Protein AF-A0AAU7Q3P8-F1 (afdb_monomer)

Nearest PDB structures (foldseek):
  1a0p-assembly1_A  TM=4.646E-01  e=3.065E+00  Escherichia coli
  1ul7-assembly1_A  TM=5.381E-01  e=7.962E+00  Mus musculus

Organism: NCBI:txid3158571

pLDDT: mean 77.53, std 15.5, range [29.92, 93.31]

Structure (mmCIF, N/CA/C/O backbone):
data_AF-A0AAU7Q3P8-F1
#
_entry.id   AF-A0AAU7Q3P8-F1
#
loop_
_atom_site.group_PDB
_atom_site.id
_atom_site.type_symbol
_atom_site.label_atom_id
_atom_site.label_alt_id
_atom_site.label_comp_id
_atom_site.label_asym_id
_atom_site.label_entity_id
_atom_site.label_seq_id
_atom_site.pdbx_PDB_ins_code
_atom_site.Cartn_x
_atom_site.Cartn_y
_atom_site.Cartn_z
_atom_site.occupancy
_atom_site.B_iso_or_equiv
_atom_site.auth_seq_id
_atom_site.auth_comp_id
_atom_site.auth_asym_id
_atom_site.auth_atom_id
_atom_site.pdbx_PDB_model_num
ATOM 1 N N . MET A 1 1 ? 22.556 -10.562 -2.830 1.00 33.69 1 MET A N 1
ATOM 2 C CA . MET A 1 1 ? 21.598 -11.621 -2.438 1.00 33.69 1 MET A CA 1
ATOM 3 C C . MET A 1 1 ? 22.053 -12.171 -1.103 1.00 33.69 1 MET A C 1
ATOM 5 O O . MET A 1 1 ? 23.071 -12.842 -1.065 1.00 33.69 1 MET A O 1
ATOM 9 N N . TYR A 1 2 ? 21.369 -11.816 -0.020 1.00 29.92 2 TYR A N 1
ATOM 10 C CA . TYR A 1 2 ? 21.569 -12.456 1.277 1.00 29.92 2 TYR A CA 1
ATOM 11 C C . TYR A 1 2 ? 20.252 -13.134 1.628 1.00 29.92 2 TYR A C 1
ATOM 13 O O . TYR A 1 2 ? 19.289 -12.466 2.001 1.00 29.92 2 TYR A O 1
ATOM 21 N N . ASP A 1 3 ? 20.215 -14.449 1.426 1.00 36.41 3 ASP A N 1
ATOM 22 C CA . ASP A 1 3 ? 19.236 -15.321 2.057 1.00 36.41 3 ASP A CA 1
ATOM 23 C C . ASP A 1 3 ? 19.435 -15.202 3.569 1.00 36.41 3 ASP A C 1
ATOM 25 O O . ASP A 1 3 ? 20.349 -15.793 4.144 1.00 36.41 3 ASP A O 1
ATOM 29 N N . LEU A 1 4 ? 18.591 -14.406 4.226 1.00 38.66 4 LEU A N 1
ATOM 30 C CA . LEU A 1 4 ? 18.407 -14.486 5.671 1.00 38.66 4 LEU A CA 1
ATOM 31 C C . LEU A 1 4 ? 17.613 -15.759 5.957 1.00 38.66 4 LEU A C 1
ATOM 33 O O . LEU A 1 4 ? 16.398 -15.754 6.146 1.00 38.66 4 LEU A O 1
ATOM 37 N N . CYS A 1 5 ? 18.338 -16.873 5.936 1.00 41.72 5 CYS A N 1
ATOM 38 C CA . CYS A 1 5 ? 17.915 -18.147 6.483 1.00 41.72 5 CYS A CA 1
ATOM 39 C C . CYS A 1 5 ? 17.854 -17.994 8.012 1.00 41.72 5 CYS A C 1
ATOM 41 O O . CYS A 1 5 ? 18.765 -18.404 8.724 1.00 41.72 5 CYS A O 1
ATOM 43 N N . ASN A 1 6 ? 16.790 -17.372 8.525 1.00 39.84 6 ASN A N 1
ATOM 44 C CA . ASN A 1 6 ? 16.451 -17.391 9.950 1.00 39.84 6 ASN A CA 1
ATOM 45 C C . ASN A 1 6 ? 15.899 -18.779 10.311 1.00 39.84 6 ASN A C 1
ATOM 47 O O . ASN A 1 6 ? 14.715 -18.941 10.594 1.00 39.84 6 ASN A O 1
ATOM 51 N N . ARG A 1 7 ? 16.746 -19.806 10.222 1.00 48.31 7 ARG A N 1
ATOM 52 C CA . ARG A 1 7 ? 16.500 -21.084 10.885 1.00 48.31 7 ARG A CA 1
ATOM 53 C C . ARG A 1 7 ? 17.291 -21.075 12.175 1.00 48.31 7 ARG A C 1
ATOM 55 O O . ARG A 1 7 ? 18.516 -21.008 12.130 1.00 48.31 7 ARG A O 1
ATOM 62 N N . ASP A 1 8 ? 16.586 -21.177 13.292 1.00 50.84 8 ASP A N 1
ATOM 63 C CA . ASP A 1 8 ? 17.210 -21.454 14.576 1.00 50.84 8 ASP A CA 1
ATOM 64 C C . ASP A 1 8 ? 17.913 -22.814 14.481 1.00 50.84 8 ASP A C 1
ATOM 66 O O . ASP A 1 8 ? 17.283 -23.858 14.295 1.00 50.84 8 ASP A O 1
ATOM 70 N N . ILE A 1 9 ? 19.245 -22.795 14.525 1.00 52.31 9 ILE A N 1
ATOM 71 C CA . ILE A 1 9 ? 20.057 -24.006 14.634 1.00 52.31 9 ILE A CA 1
ATOM 72 C C . ILE A 1 9 ? 20.100 -24.345 16.123 1.00 52.31 9 ILE A C 1
ATOM 74 O O . ILE A 1 9 ? 20.876 -23.760 16.876 1.00 52.31 9 ILE A O 1
ATOM 78 N N . LEU A 1 10 ? 19.233 -25.260 16.554 1.00 53.00 10 LEU A N 1
ATOM 79 C CA . LEU A 1 10 ? 19.300 -25.842 17.894 1.00 53.00 10 LEU A CA 1
ATOM 80 C C . LEU A 1 10 ? 20.486 -26.824 17.958 1.00 53.00 10 LEU A C 1
ATOM 82 O O . LEU A 1 10 ? 20.665 -27.606 17.018 1.00 53.00 10 LEU A O 1
ATOM 86 N N . PRO A 1 11 ? 21.311 -26.798 19.020 1.00 50.44 11 PRO A N 1
ATOM 87 C CA . PRO A 1 11 ? 22.420 -27.729 19.158 1.00 50.44 11 PRO A CA 1
ATOM 88 C C . PRO A 1 11 ? 21.906 -29.131 19.536 1.00 50.44 11 PRO A C 1
ATOM 90 O O . PRO A 1 11 ? 20.951 -29.270 20.295 1.00 50.44 11 PRO A O 1
ATOM 93 N N . ASP A 1 12 ? 22.580 -30.156 19.008 1.00 49.03 12 ASP A N 1
ATOM 94 C CA . ASP A 1 12 ? 22.561 -31.560 19.455 1.00 49.03 12 ASP A CA 1
ATOM 95 C C . ASP A 1 12 ? 21.416 -32.509 19.066 1.00 49.03 12 ASP A C 1
ATOM 97 O O . ASP A 1 12 ? 21.001 -33.339 19.865 1.00 49.03 12 ASP A O 1
ATOM 101 N N . THR A 1 13 ? 21.020 -32.565 17.790 1.00 50.34 13 THR A N 1
ATOM 102 C CA . THR A 1 13 ? 20.600 -33.860 17.203 1.00 50.34 13 THR A CA 1
ATOM 103 C C . THR A 1 13 ? 20.937 -33.932 15.709 1.00 50.34 13 THR A C 1
ATOM 105 O O . THR A 1 13 ? 20.443 -33.155 14.899 1.00 50.34 13 THR A O 1
ATOM 108 N N . TYR A 1 14 ? 21.788 -34.886 15.316 1.00 52.72 14 TYR A N 1
ATOM 109 C CA . TYR A 1 14 ? 22.232 -35.132 13.930 1.00 52.72 14 TYR A CA 1
ATOM 110 C C . TYR A 1 14 ? 21.150 -35.758 13.018 1.00 52.72 14 TYR A C 1
ATOM 112 O O . TYR A 1 14 ? 21.465 -36.358 11.991 1.00 52.72 14 TYR A O 1
ATOM 120 N N . GLU A 1 15 ? 19.866 -35.595 13.340 1.00 57.72 15 GLU A N 1
ATOM 121 C CA . GLU A 1 15 ? 18.751 -36.046 12.507 1.00 57.72 15 GLU A CA 1
ATOM 122 C C . GLU A 1 15 ? 17.883 -34.854 12.100 1.00 57.72 15 GLU A C 1
ATOM 124 O O . GLU A 1 15 ? 17.444 -34.062 12.931 1.00 57.72 15 GLU A O 1
ATOM 129 N N . LYS A 1 16 ? 17.616 -34.712 10.794 1.00 54.91 16 LYS A N 1
ATOM 130 C CA . LYS A 1 16 ? 16.707 -33.682 10.268 1.00 54.91 16 LYS A CA 1
ATOM 131 C C . LYS A 1 16 ? 15.280 -33.962 10.749 1.00 54.91 16 LYS A C 1
ATOM 133 O O . LYS A 1 16 ? 14.512 -34.621 10.048 1.00 54.91 16 LYS A O 1
ATOM 138 N N . GLN A 1 17 ? 14.910 -33.434 11.911 1.00 57.44 17 GLN A N 1
ATOM 139 C CA . GLN A 1 17 ? 13.529 -33.441 12.379 1.00 57.44 17 GLN A CA 1
ATOM 140 C C . GLN A 1 17 ? 12.674 -32.562 11.460 1.00 57.44 17 GLN A C 1
ATOM 142 O O .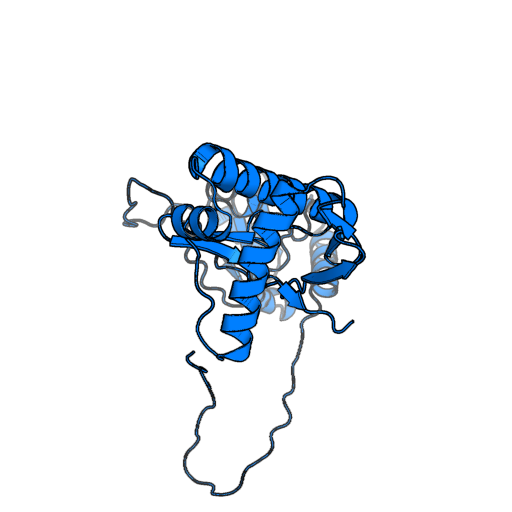 GLN A 1 17 ? 12.971 -31.390 11.212 1.00 57.44 17 GLN A O 1
ATOM 147 N N . ARG A 1 18 ? 11.622 -33.155 10.891 1.00 57.94 18 ARG A N 1
ATOM 148 C CA . ARG A 1 18 ? 10.618 -32.431 10.110 1.00 57.94 18 ARG A CA 1
ATOM 149 C C . ARG A 1 18 ? 9.553 -31.928 11.074 1.00 57.94 18 ARG A C 1
ATOM 151 O O . ARG A 1 18 ? 8.838 -32.729 11.662 1.00 57.94 18 ARG A O 1
ATOM 158 N N . TYR A 1 19 ? 9.448 -30.614 11.208 1.00 69.25 19 TYR A N 1
ATOM 159 C CA . TYR A 1 19 ? 8.374 -29.977 11.958 1.00 69.25 19 TYR A CA 1
ATOM 160 C C . TYR A 1 19 ? 7.198 -29.677 11.028 1.00 69.25 19 TYR A C 1
ATOM 162 O O . TYR A 1 19 ? 7.391 -29.233 9.893 1.00 69.25 19 TYR A O 1
ATOM 170 N N . HIS A 1 20 ? 5.979 -29.903 11.511 1.00 71.00 20 HIS A N 1
ATOM 171 C CA . HIS A 1 20 ? 4.777 -29.383 10.872 1.00 71.00 20 HIS A CA 1
ATOM 172 C C . HIS A 1 20 ? 4.576 -27.937 11.331 1.00 71.00 20 HIS A C 1
ATOM 174 O O . HIS A 1 20 ? 4.468 -27.681 12.527 1.00 71.00 20 HIS A O 1
ATOM 180 N N . SER A 1 21 ? 4.554 -26.994 10.385 1.00 59.06 21 SER A N 1
ATOM 181 C CA . SER A 1 21 ? 4.189 -25.606 10.681 1.00 59.06 21 SER A CA 1
ATOM 182 C C . SER A 1 21 ? 2.683 -25.538 10.914 1.00 59.06 21 SER A C 1
ATOM 184 O O . SER A 1 21 ? 1.909 -25.854 10.007 1.00 59.06 21 SER A O 1
ATOM 186 N N . LEU A 1 22 ? 2.272 -25.161 12.123 1.00 63.38 22 LEU A N 1
ATOM 187 C CA . LEU A 1 22 ? 0.885 -24.831 12.426 1.00 63.38 22 LEU A CA 1
ATOM 188 C C . LEU A 1 22 ? 0.747 -23.309 12.405 1.00 63.38 22 LEU A C 1
ATOM 190 O O . LEU A 1 22 ? 1.280 -22.620 13.270 1.00 63.38 22 LEU A O 1
ATOM 194 N N . GLU A 1 23 ? 0.019 -22.795 11.421 1.00 61.91 23 GLU A N 1
ATOM 195 C CA . GLU A 1 23 ? -0.307 -21.375 11.335 1.00 61.91 23 GLU A CA 1
ATOM 196 C C . GLU A 1 23 ? -1.744 -21.154 11.805 1.00 61.91 23 GLU A C 1
ATOM 198 O O . GLU A 1 23 ? -2.688 -21.743 11.276 1.00 61.91 23 GLU A O 1
ATOM 203 N N . ILE A 1 24 ? -1.910 -20.299 12.814 1.00 66.25 24 ILE A N 1
ATOM 204 C CA . ILE A 1 24 ? -3.216 -19.874 13.315 1.00 66.25 24 ILE A CA 1
ATOM 205 C C . ILE A 1 24 ? -3.444 -18.452 12.813 1.00 66.25 24 ILE A C 1
ATOM 207 O O . ILE A 1 24 ? -2.732 -17.528 13.200 1.00 66.25 24 ILE A O 1
ATOM 211 N N . ASN A 1 25 ? -4.443 -18.282 11.950 1.00 73.25 25 ASN A N 1
ATOM 212 C CA . ASN A 1 25 ? -4.829 -16.979 11.423 1.00 73.25 25 ASN A CA 1
ATOM 213 C C . ASN A 1 25 ? -6.087 -16.476 12.130 1.00 73.25 25 ASN A C 1
ATOM 215 O O . ASN A 1 25 ? -7.111 -17.161 12.166 1.00 73.25 25 ASN A O 1
ATOM 219 N N . VAL A 1 26 ? -6.018 -15.259 12.669 1.00 74.88 26 VAL A N 1
ATOM 220 C CA . VAL A 1 26 ? -7.176 -14.595 13.271 1.00 74.88 26 VAL A CA 1
ATOM 221 C C . VAL A 1 26 ? -8.089 -14.093 12.158 1.00 74.88 26 VAL A C 1
ATOM 223 O O . VAL A 1 26 ? -7.673 -13.336 11.281 1.00 74.88 26 VAL A O 1
ATOM 226 N N . ASN A 1 27 ? -9.361 -14.489 12.195 1.00 82.94 27 ASN A N 1
ATOM 227 C CA . ASN A 1 27 ? -10.357 -13.933 11.289 1.00 82.94 27 ASN A CA 1
ATOM 228 C C . ASN A 1 27 ? -10.776 -12.541 11.780 1.00 82.94 27 ASN A C 1
ATOM 230 O O . ASN A 1 27 ? -11.685 -12.401 12.596 1.00 82.94 27 ASN A O 1
ATOM 234 N N . HIS A 1 28 ? -10.107 -11.512 11.264 1.00 81.88 28 HIS A N 1
ATOM 235 C CA . HIS A 1 28 ? -10.342 -10.124 11.653 1.00 81.88 28 HIS A CA 1
ATOM 236 C C . HIS A 1 28 ? -11.784 -9.649 11.421 1.00 81.88 28 HIS A C 1
ATOM 238 O O . HIS A 1 28 ? -12.266 -8.838 12.202 1.00 81.88 28 HIS A O 1
ATOM 244 N N . LEU A 1 29 ? -12.492 -10.161 10.405 1.00 82.50 29 LEU A N 1
ATOM 245 C CA . LEU A 1 29 ? -13.884 -9.772 10.143 1.00 82.50 29 LEU A CA 1
ATOM 246 C C . LEU A 1 29 ? -14.811 -10.230 11.270 1.00 82.50 29 LEU A C 1
ATOM 248 O O . LEU A 1 29 ? -15.551 -9.418 11.809 1.00 82.50 29 LEU A O 1
ATOM 252 N N . LYS A 1 30 ? -14.687 -11.493 11.696 1.00 84.81 30 LYS A N 1
ATOM 253 C CA . LYS A 1 30 ? -15.483 -12.026 12.813 1.00 84.81 30 LYS A CA 1
ATOM 254 C C . LYS A 1 30 ? -15.213 -11.302 14.128 1.00 84.81 30 LYS A C 1
ATOM 256 O O . LYS A 1 30 ? -16.116 -11.136 14.935 1.00 84.81 30 LYS A O 1
ATOM 261 N N . VAL A 1 31 ? -13.970 -10.874 14.353 1.00 84.62 31 VAL A N 1
ATOM 262 C CA . VAL A 1 31 ? -13.633 -10.115 15.565 1.00 84.62 31 VAL A CA 1
ATOM 263 C C . VAL A 1 31 ? -14.221 -8.705 15.517 1.00 84.62 31 VAL A C 1
ATOM 265 O O . VAL A 1 31 ? -14.660 -8.206 16.546 1.00 84.62 31 VAL A O 1
ATOM 268 N N . ILE A 1 32 ? -14.273 -8.070 14.342 1.00 85.75 32 ILE A N 1
ATOM 269 C CA . ILE A 1 32 ? -14.968 -6.787 14.176 1.00 85.75 32 ILE A CA 1
ATOM 270 C C . ILE A 1 32 ? -16.467 -6.952 14.432 1.00 85.75 32 ILE A C 1
ATOM 272 O O . ILE A 1 32 ? -17.022 -6.145 15.165 1.00 85.75 32 ILE A O 1
ATOM 276 N N . GLU A 1 33 ? -17.099 -7.987 13.873 1.00 87.12 33 GLU A N 1
ATOM 277 C CA . GLU A 1 33 ? -18.522 -8.284 14.102 1.00 87.12 33 GLU A CA 1
ATOM 278 C C . GLU A 1 33 ? -18.812 -8.459 15.598 1.00 87.12 33 GLU A C 1
ATOM 280 O O . GLU A 1 33 ? -19.663 -7.765 16.145 1.00 87.12 33 GLU A O 1
ATOM 285 N N . TRP A 1 34 ? -18.024 -9.292 16.287 1.00 90.38 34 TRP A N 1
ATOM 286 C CA . TRP A 1 34 ? -18.116 -9.456 17.739 1.00 90.38 34 TRP A CA 1
ATOM 287 C C . TRP A 1 34 ? -17.922 -8.132 18.492 1.00 90.38 34 TRP A C 1
ATOM 289 O O . TRP A 1 34 ? -18.664 -7.829 19.422 1.00 90.38 34 TRP A O 1
ATOM 299 N N . PHE A 1 35 ? -16.947 -7.313 18.093 1.00 88.06 35 PHE A N 1
ATOM 300 C CA . PHE A 1 35 ? -16.685 -6.027 18.739 1.00 88.06 35 PHE A CA 1
ATOM 301 C C . PHE A 1 35 ? -17.837 -5.029 18.545 1.00 88.06 35 PHE A C 1
ATOM 303 O O . PHE A 1 35 ? -18.176 -4.284 19.463 1.00 88.06 35 PHE A O 1
ATOM 310 N N . GLU A 1 36 ? -18.454 -5.014 17.363 1.00 87.81 36 GLU A N 1
ATOM 311 C CA . GLU A 1 36 ? -19.634 -4.196 17.073 1.00 87.81 36 GLU A CA 1
ATOM 312 C C . GLU A 1 36 ? -20.849 -4.649 17.895 1.00 87.81 36 GLU A C 1
ATOM 314 O O . GLU A 1 36 ? -21.578 -3.799 18.406 1.00 87.81 36 GLU A O 1
ATOM 319 N N . GLU A 1 37 ? -21.026 -5.957 18.111 1.00 88.31 37 GLU A N 1
ATOM 320 C CA . GLU A 1 37 ? -22.035 -6.487 19.040 1.00 88.31 37 GLU A CA 1
ATOM 321 C C . GLU A 1 37 ? -21.771 -6.034 20.482 1.00 88.31 37 GLU A C 1
ATOM 323 O O . GLU A 1 37 ? -22.695 -5.588 21.163 1.00 88.31 37 GLU A O 1
ATOM 328 N N . GLN A 1 38 ? -20.515 -6.077 20.946 1.00 86.75 38 GLN A N 1
ATOM 329 C CA . GLN A 1 38 ? -20.156 -5.570 22.277 1.00 86.75 38 GLN A CA 1
ATOM 330 C C . GLN A 1 38 ? -20.467 -4.077 22.414 1.00 86.75 38 GLN A C 1
ATOM 332 O O . GLN A 1 38 ? -21.066 -3.673 23.406 1.00 86.75 38 GLN A O 1
ATOM 337 N N . LEU A 1 39 ? -20.127 -3.260 21.411 1.00 85.44 39 LEU A N 1
ATOM 338 C CA . LEU A 1 39 ? -20.467 -1.834 21.393 1.00 85.44 39 LEU A CA 1
ATOM 339 C C . LEU A 1 39 ? -21.979 -1.589 21.430 1.00 85.44 39 LEU A C 1
ATOM 341 O O . LEU A 1 39 ? -22.433 -0.696 22.145 1.00 85.44 39 LEU A O 1
ATOM 345 N N . ALA A 1 40 ? -22.757 -2.369 20.676 1.00 85.19 40 ALA A N 1
ATOM 346 C CA . ALA A 1 40 ? -24.213 -2.257 20.659 1.00 85.19 40 ALA A CA 1
ATOM 347 C C . ALA A 1 40 ? -24.829 -2.608 22.025 1.00 85.19 40 ALA A C 1
ATOM 349 O O . ALA A 1 40 ? -25.752 -1.930 22.476 1.00 85.19 40 ALA A O 1
ATOM 350 N N . ASN A 1 41 ? -24.277 -3.610 22.715 1.00 85.62 41 ASN A N 1
ATOM 351 C CA . ASN A 1 41 ? -24.746 -4.047 24.032 1.00 85.62 41 ASN A CA 1
ATOM 352 C C . ASN A 1 41 ? -24.532 -3.006 25.143 1.00 85.62 41 ASN A C 1
ATOM 354 O O . ASN A 1 41 ? -25.232 -3.051 26.154 1.00 85.62 41 ASN A O 1
ATOM 358 N N . LEU A 1 42 ? -23.616 -2.049 24.960 1.00 80.62 42 LEU A N 1
ATOM 359 C CA . LEU A 1 42 ? -23.374 -0.985 25.939 1.00 80.62 42 LEU A CA 1
ATOM 360 C C . LEU A 1 42 ? -24.488 0.076 25.989 1.00 80.62 42 LEU A C 1
ATOM 362 O O . LEU A 1 42 ? -24.497 0.898 26.900 1.00 80.62 42 LEU A O 1
ATOM 366 N N . ASN A 1 43 ? -25.434 0.087 25.039 1.00 75.88 43 ASN A N 1
ATOM 367 C CA . ASN A 1 43 ? -26.461 1.135 24.903 1.00 75.88 43 ASN A CA 1
ATOM 368 C C . ASN A 1 43 ? -25.889 2.568 24.803 1.00 75.88 43 ASN A C 1
ATOM 370 O O . ASN A 1 43 ? -26.544 3.539 25.187 1.00 75.88 43 ASN A O 1
ATOM 374 N N . ILE A 1 44 ? -24.671 2.718 24.276 1.00 80.06 44 ILE A N 1
ATOM 375 C CA . ILE A 1 44 ? -24.007 4.014 24.090 1.00 80.06 44 ILE A CA 1
ATOM 376 C C . ILE A 1 44 ? -24.142 4.462 22.631 1.00 80.06 44 ILE A C 1
ATOM 378 O O . ILE A 1 44 ? -24.044 3.655 21.704 1.00 80.06 44 ILE A O 1
ATOM 382 N N . THR A 1 45 ? -24.311 5.769 22.409 1.00 83.31 45 THR A N 1
ATOM 383 C CA . THR A 1 45 ? -24.280 6.358 21.065 1.00 83.31 45 THR A CA 1
ATOM 384 C C . THR A 1 45 ? -22.900 6.159 20.441 1.00 83.31 45 THR A C 1
ATOM 386 O O . THR A 1 45 ? -21.944 6.875 20.758 1.00 83.31 45 THR A O 1
ATOM 389 N N . SER A 1 46 ? -22.807 5.189 19.536 1.00 85.25 46 SER A N 1
ATOM 390 C CA . SER A 1 46 ? -21.612 4.889 18.757 1.00 85.25 46 SER A CA 1
ATOM 391 C C . SER A 1 46 ? -21.899 5.065 17.267 1.00 85.25 46 SER A C 1
ATOM 393 O O . SER A 1 46 ? -22.924 4.633 16.749 1.00 85.25 46 SER A O 1
ATOM 395 N N . ASN A 1 47 ? -20.990 5.742 16.571 1.00 86.44 47 ASN A N 1
ATOM 396 C CA . ASN A 1 47 ? -21.039 5.941 15.131 1.00 86.44 47 ASN A CA 1
ATOM 397 C C . ASN A 1 47 ? -19.819 5.286 14.495 1.00 86.44 47 ASN A C 1
ATOM 399 O O . ASN A 1 47 ? -18.677 5.663 14.772 1.00 86.44 47 ASN A O 1
ATOM 403 N N . LYS A 1 48 ? -20.062 4.326 13.605 1.00 87.06 48 LYS A N 1
ATOM 404 C CA . LYS A 1 48 ? -19.024 3.735 12.761 1.00 87.06 48 LYS A CA 1
ATOM 405 C C . LYS A 1 48 ? -18.681 4.704 11.634 1.00 87.06 48 LYS A C 1
ATOM 407 O O . LYS A 1 48 ? -19.533 5.049 10.822 1.00 87.06 48 LYS A O 1
ATOM 412 N N . VAL A 1 49 ? -17.426 5.136 11.589 1.00 84.25 49 VAL A N 1
ATOM 413 C CA . VAL A 1 49 ? -16.940 6.133 10.619 1.00 84.25 49 VAL A CA 1
ATOM 414 C C . VAL A 1 49 ? -16.216 5.452 9.464 1.00 84.25 49 VAL A C 1
ATOM 416 O O . VAL A 1 49 ? -16.346 5.849 8.310 1.00 84.25 49 VAL A O 1
ATOM 419 N N . ALA A 1 50 ? -15.456 4.408 9.784 1.00 82.00 50 ALA A N 1
ATOM 420 C CA . ALA A 1 50 ? -14.781 3.536 8.837 1.00 82.00 50 ALA A CA 1
ATOM 421 C C . ALA A 1 50 ? -14.638 2.141 9.462 1.00 82.00 50 ALA A C 1
ATOM 423 O O . ALA A 1 50 ? -14.877 1.953 10.657 1.00 82.00 50 ALA A O 1
ATOM 424 N N . THR A 1 51 ? -14.236 1.146 8.675 1.00 80.81 51 THR A N 1
ATOM 425 C CA . THR A 1 51 ? -13.948 -0.190 9.209 1.00 80.81 51 THR A CA 1
ATOM 426 C C . THR A 1 51 ? -12.852 -0.096 10.271 1.00 80.81 51 THR A C 1
ATOM 428 O O . THR A 1 51 ? -11.768 0.418 9.994 1.00 80.81 51 THR A O 1
ATOM 431 N N . GLY A 1 52 ? -13.156 -0.552 11.492 1.00 83.12 52 GLY A N 1
ATOM 432 C CA . GLY A 1 52 ? -12.248 -0.466 12.636 1.00 83.12 52 GLY A CA 1
ATOM 433 C C . GLY A 1 52 ? -12.107 0.931 13.254 1.00 83.12 52 GLY A C 1
ATOM 434 O O . GLY A 1 52 ? -11.201 1.117 14.060 1.00 83.12 52 GLY A O 1
ATOM 435 N N . VAL A 1 53 ? -12.953 1.907 12.902 1.00 87.25 53 VAL A N 1
ATOM 436 C CA . VAL A 1 53 ? -12.936 3.266 13.476 1.00 87.25 53 VAL A CA 1
ATOM 437 C C . VAL A 1 53 ? -14.336 3.665 13.930 1.00 87.25 53 VAL A C 1
ATOM 439 O O . VAL A 1 53 ? -15.261 3.772 13.118 1.00 87.25 53 VAL A O 1
ATOM 442 N N . TYR A 1 54 ? -14.462 3.964 15.219 1.00 89.06 54 TYR A N 1
ATOM 443 C CA . TYR A 1 54 ? -15.725 4.304 15.861 1.00 89.06 54 TYR A CA 1
ATOM 444 C C . TYR A 1 54 ? -15.580 5.591 16.666 1.00 89.06 54 TYR A C 1
ATOM 446 O O . TYR A 1 54 ? -14.590 5.793 17.369 1.00 89.06 54 TYR A O 1
ATOM 454 N N . TYR A 1 55 ? -16.587 6.452 16.585 1.00 89.50 55 TYR A N 1
ATOM 455 C CA . TYR A 1 55 ? -16.754 7.564 17.510 1.00 89.50 55 TYR A CA 1
ATOM 456 C C . TYR A 1 55 ? -17.838 7.214 18.515 1.00 89.50 55 TYR A C 1
ATOM 458 O O . TYR A 1 55 ? -18.960 6.897 18.126 1.00 89.50 55 TYR A O 1
ATOM 466 N N . VAL A 1 56 ? -17.498 7.270 19.796 1.00 89.12 56 VAL A N 1
ATOM 467 C CA . VAL A 1 56 ? -18.378 6.898 20.904 1.00 89.12 56 VAL A CA 1
ATOM 468 C C . VAL A 1 56 ? -18.543 8.099 21.820 1.00 89.12 56 VAL A C 1
ATOM 470 O O . VAL A 1 56 ? -17.562 8.751 22.172 1.00 89.12 56 VAL A O 1
ATOM 473 N N . ILE A 1 57 ? -19.779 8.416 22.191 1.00 85.75 57 ILE A N 1
ATOM 474 C CA . ILE A 1 57 ? -20.067 9.512 23.120 1.00 85.75 57 ILE A CA 1
ATOM 475 C C . ILE A 1 57 ? -20.132 8.945 24.534 1.00 85.75 57 ILE A C 1
ATOM 477 O O . ILE A 1 57 ? -21.047 8.195 24.856 1.00 85.75 57 ILE A O 1
ATOM 481 N N . VAL A 1 58 ? -19.182 9.326 25.385 1.00 83.88 58 VAL A N 1
ATOM 482 C CA . VAL A 1 58 ? -19.118 8.907 26.791 1.00 83.88 58 VAL A CA 1
ATOM 483 C C . VAL A 1 58 ? -19.341 10.142 27.657 1.00 83.88 58 VAL A C 1
ATOM 485 O O . VAL A 1 58 ? -18.492 11.034 27.726 1.00 83.88 58 VAL A O 1
ATOM 488 N N . GLY A 1 59 ? -20.517 10.239 28.280 1.00 81.25 59 GLY A N 1
ATOM 489 C CA . GLY A 1 59 ? -20.940 11.457 28.974 1.00 81.25 59 GLY A CA 1
ATOM 490 C C . GLY A 1 59 ? -21.045 12.640 28.003 1.00 81.25 59 GLY A C 1
ATOM 491 O O . GLY A 1 59 ? -21.870 12.626 27.094 1.00 81.25 59 GLY A O 1
ATOM 492 N N . THR A 1 60 ? -20.203 13.661 28.184 1.00 80.12 60 THR A N 1
ATOM 493 C CA . THR A 1 60 ? -20.110 14.834 27.290 1.00 80.12 60 THR A CA 1
ATOM 494 C C . THR A 1 60 ? -18.950 14.757 26.294 1.00 80.12 60 THR A C 1
ATOM 496 O O . THR A 1 60 ? -18.795 15.659 25.472 1.00 80.12 60 THR A O 1
ATOM 499 N N . SER A 1 61 ? -18.115 13.718 26.374 1.00 83.81 61 SER A N 1
ATOM 500 C CA . SER A 1 61 ? -16.866 13.613 25.617 1.00 83.81 61 SER A CA 1
ATOM 501 C C . SER A 1 61 ? -17.016 12.677 24.422 1.00 83.81 61 SER A C 1
ATOM 503 O O . SER A 1 61 ? -17.544 11.572 24.538 1.00 83.81 61 SER A O 1
ATOM 505 N N . LEU A 1 62 ? -16.511 13.108 23.265 1.00 88.25 62 LEU A N 1
ATOM 506 C CA . LEU A 1 62 ? -16.425 12.279 22.067 1.00 88.25 62 LEU A CA 1
ATOM 507 C C . LEU A 1 62 ? -15.108 11.497 22.084 1.00 88.25 62 LEU A C 1
ATOM 509 O O . LEU A 1 62 ? -14.042 12.081 21.913 1.00 88.25 62 LEU A O 1
ATOM 513 N N . VAL A 1 63 ? -15.177 10.183 22.274 1.00 88.62 63 VAL A N 1
ATOM 514 C CA . VAL A 1 63 ? -14.021 9.280 22.296 1.00 88.62 63 VAL A CA 1
ATOM 515 C C . VAL A 1 63 ? -13.864 8.607 20.938 1.00 88.62 63 VAL A C 1
ATOM 517 O O . VAL A 1 63 ? -14.830 8.138 20.337 1.00 88.62 63 VAL A O 1
ATOM 520 N N . SER A 1 64 ? -12.631 8.540 20.445 1.00 88.50 64 SER A N 1
ATOM 521 C CA . SER A 1 64 ? -12.283 7.805 19.229 1.00 88.50 64 SER A CA 1
ATOM 522 C C . SER A 1 64 ? -11.757 6.420 19.595 1.00 88.50 64 SER A C 1
ATOM 524 O O . SER A 1 64 ? -10.718 6.298 20.239 1.00 88.50 64 SER A O 1
ATOM 526 N N . LEU A 1 65 ? -12.457 5.371 19.175 1.00 88.94 65 LEU A N 1
ATOM 527 C CA . LEU A 1 65 ? -12.003 3.987 19.285 1.00 88.94 65 LEU A CA 1
ATOM 528 C C . LEU A 1 65 ? -11.476 3.521 17.933 1.00 88.94 65 LEU A C 1
ATOM 530 O O . LEU A 1 65 ? -12.195 3.557 16.931 1.00 88.94 65 LEU A O 1
ATOM 534 N N . ILE A 1 66 ? -10.223 3.073 17.896 1.00 88.00 66 ILE A N 1
ATOM 535 C CA . ILE A 1 66 ? -9.573 2.657 16.650 1.00 88.00 66 ILE A CA 1
ATOM 536 C C . ILE A 1 66 ? -8.968 1.267 16.811 1.00 88.00 66 ILE A C 1
ATOM 538 O O . ILE A 1 66 ? -7.983 1.095 17.521 1.00 88.00 66 ILE A O 1
ATOM 542 N N . ILE A 1 67 ? -9.500 0.285 16.086 1.00 88.50 67 ILE A N 1
ATOM 543 C CA . ILE A 1 67 ? -8.898 -1.041 15.932 1.00 88.50 67 ILE A CA 1
ATOM 544 C C . ILE A 1 67 ? -7.818 -0.942 14.857 1.00 88.50 67 ILE A C 1
ATOM 546 O O . ILE A 1 67 ? -8.079 -1.011 13.654 1.00 88.50 67 ILE A O 1
ATOM 550 N N . SER A 1 68 ? -6.580 -0.759 15.294 1.00 80.38 68 SER A N 1
ATOM 551 C CA . SER A 1 68 ? -5.461 -0.394 14.424 1.00 80.38 68 SER A CA 1
ATOM 552 C C . SER A 1 68 ? -5.147 -1.404 13.316 1.00 80.38 68 SER A C 1
ATOM 554 O O . SER A 1 68 ? -4.779 -1.000 12.214 1.00 80.38 68 SER A O 1
ATOM 556 N N . ASP A 1 69 ? -5.313 -2.703 13.570 1.00 79.06 69 ASP A N 1
ATOM 557 C CA . ASP A 1 69 ? -5.080 -3.759 12.576 1.00 79.06 69 ASP A CA 1
ATOM 558 C C . ASP A 1 69 ? -6.189 -3.854 11.521 1.00 79.06 69 ASP A C 1
ATOM 560 O O . ASP A 1 69 ? -5.950 -4.342 10.419 1.00 79.06 69 ASP A O 1
ATOM 564 N N . CYS A 1 70 ? -7.383 -3.362 11.847 1.00 77.25 70 CYS A N 1
ATOM 565 C CA . CYS A 1 70 ? -8.571 -3.424 10.997 1.00 77.25 70 CYS A CA 1
ATOM 566 C C . CYS A 1 70 ? -8.913 -2.081 10.342 1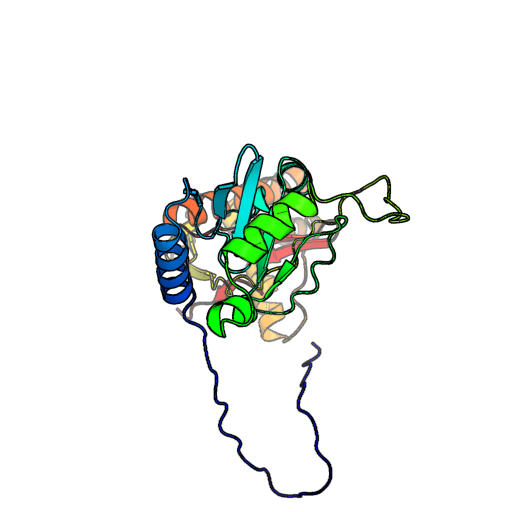.00 77.25 70 CYS A C 1
ATOM 568 O O . CYS A 1 70 ? -9.858 -2.004 9.558 1.00 77.25 70 CYS A O 1
ATOM 570 N N . CYS A 1 71 ? -8.153 -1.032 10.660 1.00 77.56 71 CYS A N 1
ATOM 571 C CA . CYS A 1 71 ? -8.368 0.314 10.158 1.00 77.56 71 CYS A CA 1
ATOM 572 C C . CYS A 1 71 ? -8.105 0.376 8.646 1.00 77.56 71 CYS A C 1
ATOM 574 O O . CYS A 1 71 ? -6.959 0.300 8.189 1.00 77.56 71 CYS A O 1
ATOM 576 N N . SER A 1 72 ? -9.178 0.520 7.865 1.00 70.25 72 SER A N 1
ATOM 577 C CA . SER A 1 72 ? -9.103 0.583 6.400 1.00 70.25 72 SER A CA 1
ATOM 578 C C . SER A 1 72 ? -8.499 1.895 5.899 1.00 70.25 72 SER A C 1
ATOM 580 O O . SER A 1 72 ? -7.763 1.902 4.912 1.00 70.25 72 SER A O 1
ATOM 582 N N . ASP A 1 73 ? -8.785 3.004 6.587 1.00 73.25 73 ASP A N 1
ATOM 583 C CA . ASP A 1 73 ? -8.265 4.327 6.249 1.00 73.25 73 ASP A CA 1
ATOM 584 C C . ASP A 1 73 ? -7.223 4.800 7.271 1.00 73.25 73 ASP A C 1
ATOM 586 O O . ASP A 1 73 ? -7.526 5.267 8.368 1.00 73.25 73 ASP A O 1
ATOM 590 N N . LYS A 1 74 ? -5.954 4.754 6.861 1.00 74.44 74 LYS A N 1
ATOM 591 C CA . LYS A 1 74 ? -4.823 5.194 7.686 1.00 74.44 74 LYS A CA 1
ATOM 592 C C . LYS A 1 74 ? -4.828 6.694 7.982 1.00 74.44 74 LYS A C 1
ATOM 594 O O . LYS A 1 74 ? -4.062 7.122 8.843 1.00 74.44 74 LYS A O 1
ATOM 599 N N . SER A 1 75 ? -5.673 7.492 7.321 1.00 73.88 75 SER A N 1
ATOM 600 C CA . SER A 1 75 ? -5.834 8.911 7.641 1.00 73.88 75 SER A CA 1
ATOM 601 C C . SER A 1 75 ? -6.269 9.122 9.094 1.00 73.88 75 SER A C 1
ATOM 603 O O . SER A 1 75 ? -5.874 10.116 9.689 1.00 73.88 75 SER A O 1
ATOM 605 N N . TYR A 1 76 ? -7.017 8.183 9.690 1.00 76.19 76 TYR A N 1
ATOM 606 C CA . TYR A 1 76 ? -7.458 8.223 11.095 1.00 76.19 76 TYR A CA 1
ATOM 607 C C . TYR A 1 76 ? -6.345 7.959 12.113 1.00 76.19 76 TYR A C 1
ATOM 609 O O . TYR A 1 76 ? -6.523 8.241 13.292 1.00 76.19 76 TYR A O 1
ATOM 617 N N . LEU A 1 77 ? -5.184 7.477 11.662 1.00 75.06 77 LEU A N 1
ATOM 618 C CA . LEU A 1 77 ? -3.999 7.254 12.492 1.00 75.06 77 LEU A CA 1
ATOM 619 C C . LEU A 1 77 ? -2.970 8.395 12.373 1.00 75.06 77 LEU A C 1
ATOM 621 O O . LEU A 1 77 ? -1.837 8.250 12.834 1.00 75.06 77 LEU A O 1
ATOM 625 N N . THR A 1 78 ? -3.313 9.517 11.729 1.00 75.88 78 THR A N 1
ATOM 626 C CA . THR A 1 78 ? -2.421 10.684 11.651 1.00 75.88 78 THR A CA 1
ATOM 627 C C . THR A 1 78 ? -2.381 11.435 12.977 1.00 75.88 78 THR A C 1
ATOM 629 O O . THR A 1 78 ? -3.353 11.455 13.730 1.00 75.88 78 THR A O 1
ATOM 632 N N . LEU A 1 79 ? -1.252 12.096 13.251 1.00 73.31 79 LEU A N 1
ATOM 633 C CA . LEU A 1 79 ? -1.054 12.861 14.486 1.00 73.31 79 LEU A CA 1
ATOM 634 C C . LEU A 1 79 ? -2.147 13.914 14.692 1.00 73.31 79 LEU A C 1
ATOM 636 O O . LEU A 1 79 ? -2.651 14.049 15.801 1.00 73.31 79 LEU A O 1
ATOM 640 N N . ASP A 1 80 ? -2.534 14.618 13.628 1.00 73.75 80 ASP A N 1
ATOM 641 C CA . ASP A 1 80 ? -3.532 15.688 13.704 1.00 73.75 80 ASP A CA 1
ATOM 642 C C . ASP A 1 80 ? -4.910 15.149 14.107 1.00 73.75 80 ASP A C 1
ATOM 644 O O . ASP A 1 80 ? -5.580 15.726 14.965 1.00 73.75 80 ASP A O 1
ATOM 648 N N . LYS A 1 81 ? -5.316 13.996 13.555 1.00 77.50 81 LYS A N 1
ATOM 649 C CA . LYS A 1 81 ? -6.597 13.370 13.909 1.00 77.50 81 LYS A CA 1
ATOM 650 C C . LYS A 1 81 ? -6.575 12.750 15.304 1.00 77.50 81 LYS A C 1
ATOM 652 O O . LYS A 1 81 ? -7.527 12.936 16.055 1.00 77.50 81 LYS A O 1
ATOM 657 N N . LEU A 1 82 ? -5.489 12.072 15.676 1.00 80.88 82 LEU A N 1
ATOM 658 C CA . LEU A 1 82 ? -5.343 11.471 17.008 1.00 80.88 82 LEU A CA 1
ATOM 659 C C . LEU A 1 82 ? -5.328 12.528 18.123 1.00 80.88 82 LEU A C 1
ATOM 661 O O . LEU A 1 82 ? -5.758 12.239 19.230 1.00 80.88 82 LEU A O 1
ATOM 665 N N . LYS A 1 83 ? -4.890 13.757 17.828 1.00 81.00 83 LYS A N 1
ATOM 666 C CA . LYS A 1 83 ? -4.917 14.906 18.748 1.00 81.00 83 LYS A CA 1
ATOM 667 C C . LYS A 1 83 ? -6.257 15.643 18.821 1.00 81.00 83 LYS A C 1
ATOM 669 O O . LYS A 1 83 ? -6.363 16.635 19.532 1.00 81.00 83 LYS A O 1
ATOM 674 N N . THR A 1 84 ? -7.264 15.237 18.054 1.00 81.75 84 THR A N 1
ATOM 675 C CA . THR A 1 84 ? -8.544 15.963 18.043 1.00 81.75 84 THR A CA 1
ATOM 676 C C . THR A 1 84 ? -9.423 15.558 19.224 1.00 81.75 84 THR A C 1
ATOM 678 O O . THR A 1 84 ? -10.068 16.405 19.831 1.00 81.75 84 THR A O 1
ATOM 681 N N . ASN A 1 85 ? -9.419 14.269 19.567 1.00 85.31 85 ASN A N 1
ATOM 682 C CA . ASN A 1 85 ? -10.307 13.673 20.558 1.00 85.31 85 ASN A CA 1
ATOM 683 C C . ASN A 1 85 ? -9.525 12.704 21.459 1.00 85.31 85 ASN A C 1
ATOM 685 O O . ASN A 1 85 ? -8.529 12.126 21.006 1.00 85.31 85 ASN A O 1
ATOM 689 N N . PRO A 1 86 ? -9.996 12.443 22.692 1.00 87.25 86 PRO A N 1
ATOM 690 C CA . PRO A 1 86 ? -9.535 11.300 23.468 1.00 87.25 86 PRO A CA 1
ATOM 691 C C . PRO A 1 86 ? -9.611 10.024 22.631 1.00 87.25 86 PRO A C 1
ATOM 693 O O . PRO A 1 86 ? -10.635 9.754 22.000 1.00 87.25 86 PRO A O 1
ATOM 696 N N . THR A 1 87 ? -8.512 9.275 22.561 1.00 86.81 87 THR A N 1
ATOM 697 C CA . THR A 1 87 ? -8.392 8.148 21.629 1.00 86.81 87 THR A CA 1
ATOM 698 C C . THR A 1 87 ? -7.886 6.899 22.336 1.00 86.81 87 THR A C 1
ATOM 700 O O . THR A 1 87 ? -6.805 6.918 22.922 1.00 86.81 87 THR A O 1
ATOM 703 N N . ALA A 1 88 ? -8.638 5.802 22.216 1.00 88.62 88 ALA A N 1
ATOM 704 C CA . ALA A 1 88 ? -8.214 4.464 22.615 1.00 88.62 88 ALA A CA 1
ATOM 705 C C . ALA A 1 88 ? -7.903 3.635 21.362 1.00 88.62 88 ALA A C 1
ATOM 707 O O . ALA A 1 88 ? -8.742 3.469 20.470 1.00 88.62 88 ALA A O 1
ATOM 708 N N . LEU A 1 89 ? -6.680 3.121 21.287 1.00 88.06 89 LEU A N 1
ATOM 709 C CA . LEU A 1 89 ? -6.204 2.325 20.168 1.00 88.06 89 LEU A CA 1
ATOM 710 C C . LEU A 1 89 ? -6.180 0.850 20.559 1.00 88.06 89 LEU A C 1
ATOM 712 O O . LEU A 1 89 ? -5.428 0.443 21.435 1.00 88.06 89 LEU A O 1
ATOM 716 N N . ILE A 1 90 ? -6.989 0.043 19.884 1.00 88.44 90 ILE A N 1
ATOM 717 C CA . ILE A 1 90 ? -7.086 -1.393 20.119 1.00 88.44 90 ILE A CA 1
ATOM 718 C C . ILE A 1 90 ? -6.186 -2.120 19.112 1.00 88.44 90 ILE A C 1
ATOM 720 O O . ILE A 1 90 ? -6.223 -1.833 17.908 1.00 88.44 90 ILE A O 1
ATOM 724 N N . SER A 1 91 ? -5.349 -3.048 19.576 1.00 86.00 91 SER A N 1
ATOM 725 C CA . SER A 1 91 ? -4.420 -3.798 18.717 1.00 86.00 91 SER A CA 1
ATOM 726 C C . SER A 1 91 ? -4.449 -5.299 18.990 1.00 86.00 91 SER A C 1
ATOM 728 O O . SER A 1 91 ? -4.497 -5.733 20.134 1.00 86.00 91 SER A O 1
ATOM 730 N N . PHE A 1 92 ? -4.386 -6.116 17.940 1.00 78.38 92 PHE A N 1
ATOM 731 C CA . PHE A 1 92 ? -4.333 -7.580 18.054 1.00 78.38 92 PHE A CA 1
ATOM 732 C C . PHE A 1 92 ? -2.971 -8.079 18.527 1.00 78.38 92 PHE A C 1
ATOM 734 O O . PHE A 1 92 ? -2.890 -9.099 19.198 1.00 78.38 92 PHE A O 1
ATOM 741 N N . ASN A 1 93 ? -1.915 -7.343 18.188 1.00 70.44 93 ASN A N 1
ATOM 742 C CA . ASN A 1 93 ? -0.549 -7.638 18.597 1.00 70.44 93 ASN A CA 1
ATOM 743 C C . ASN A 1 93 ? 0.010 -6.469 19.406 1.00 70.44 93 ASN A C 1
ATOM 745 O O . ASN A 1 93 ? -0.418 -5.326 19.213 1.00 70.44 93 ASN A O 1
ATOM 749 N N . GLU A 1 94 ? 1.030 -6.733 20.225 1.00 58.28 94 GLU A N 1
ATOM 750 C CA . GLU A 1 94 ? 1.927 -5.703 20.761 1.00 58.28 94 GLU A CA 1
ATOM 751 C C . GLU A 1 94 ? 2.718 -5.072 19.608 1.00 58.28 94 GLU A C 1
ATOM 753 O O . GLU A 1 94 ? 3.899 -5.329 19.359 1.00 58.28 94 GLU A O 1
ATOM 758 N N . LYS A 1 95 ? 2.045 -4.250 18.811 1.00 56.19 95 LYS A N 1
ATOM 759 C CA . LYS A 1 95 ? 2.728 -3.384 17.870 1.00 56.19 95 LYS A CA 1
ATOM 760 C C . LYS A 1 95 ? 3.345 -2.274 18.698 1.00 56.19 95 LYS A C 1
ATOM 762 O O . LYS A 1 95 ? 2.638 -1.447 19.259 1.00 56.19 95 LYS A O 1
ATOM 767 N N . ASN A 1 96 ? 4.675 -2.234 18.716 1.00 51.19 96 ASN A N 1
ATOM 768 C CA . ASN A 1 96 ? 5.425 -1.055 19.129 1.00 51.19 96 ASN A CA 1
ATOM 769 C C . ASN A 1 96 ? 5.058 0.107 18.196 1.00 51.19 96 ASN A C 1
ATOM 771 O O . ASN A 1 96 ? 5.731 0.355 17.187 1.00 51.19 96 ASN A O 1
ATOM 775 N N . PHE A 1 97 ? 3.965 0.804 18.504 1.00 56.78 97 PHE A N 1
ATOM 776 C CA . PHE A 1 97 ? 3.648 2.087 17.909 1.00 56.78 97 PHE A CA 1
ATOM 777 C C . PHE A 1 97 ? 4.729 3.050 18.382 1.00 56.78 97 PHE A C 1
ATOM 779 O O . PHE A 1 97 ? 4.637 3.638 19.453 1.00 56.78 97 PHE A O 1
ATOM 786 N N . LYS A 1 98 ? 5.783 3.208 17.573 1.00 56.19 98 LYS A N 1
ATOM 787 C CA . LYS A 1 98 ? 6.726 4.326 17.692 1.00 56.19 98 LYS A CA 1
ATOM 788 C C . LYS A 1 98 ? 5.998 5.603 17.270 1.00 56.19 98 LYS A C 1
ATOM 790 O O . LYS A 1 98 ? 6.240 6.142 16.194 1.00 56.19 98 LYS A O 1
ATOM 795 N N . SER A 1 99 ? 5.020 5.997 18.072 1.00 60.72 99 SER A N 1
ATOM 796 C CA . SER A 1 99 ? 4.255 7.219 17.905 1.00 60.72 99 SER A CA 1
ATOM 797 C C . SER A 1 99 ? 4.973 8.346 18.629 1.00 60.72 99 SER A C 1
ATOM 799 O O . SER A 1 99 ? 5.600 8.139 19.664 1.00 60.72 99 SER A O 1
ATOM 801 N N . LEU A 1 100 ? 4.860 9.554 18.085 1.00 66.31 100 LEU A N 1
ATOM 802 C CA . LEU A 1 100 ? 5.279 10.776 18.772 1.00 66.31 100 LEU A CA 1
ATOM 803 C C . LEU A 1 100 ? 4.300 11.156 19.897 1.00 66.31 100 LEU A C 1
ATOM 805 O O . LEU A 1 100 ? 4.550 12.114 20.622 1.00 66.31 100 LEU A O 1
ATOM 809 N N . LEU A 1 101 ? 3.183 10.429 20.011 1.00 71.25 101 LEU A N 1
ATOM 810 C CA . LEU A 1 101 ? 2.124 10.643 20.987 1.00 71.25 101 LEU A CA 1
ATOM 811 C C . LEU A 1 101 ? 2.148 9.575 22.074 1.00 71.25 101 LEU A C 1
ATOM 813 O O . LEU A 1 101 ? 2.378 8.397 21.789 1.00 71.25 101 LEU A O 1
ATOM 817 N N . ASN A 1 102 ? 1.810 9.987 23.290 1.00 78.25 102 ASN A N 1
ATOM 818 C CA . ASN A 1 102 ? 1.458 9.096 24.382 1.00 78.25 102 ASN A CA 1
ATOM 819 C C . ASN A 1 102 ? 0.057 8.515 24.125 1.00 78.25 102 ASN A C 1
ATOM 821 O O . ASN A 1 102 ? -0.954 9.072 24.548 1.00 78.25 102 ASN A O 1
ATOM 825 N N . LEU A 1 103 ? -0.005 7.445 23.331 1.00 81.50 103 LEU A N 1
ATOM 826 C CA . LEU A 1 103 ? -1.260 6.804 22.945 1.00 81.50 103 LEU A CA 1
ATOM 827 C C . LEU A 1 103 ? -1.732 5.836 24.026 1.00 81.50 103 LEU A C 1
ATOM 829 O O . LEU A 1 103 ? -0.955 5.024 24.529 1.00 81.50 103 LEU A O 1
ATOM 833 N N . TYR A 1 104 ? -3.033 5.854 24.308 1.00 85.81 104 TYR A N 1
ATOM 834 C CA . TYR A 1 104 ? -3.654 4.802 25.095 1.00 85.81 104 TYR A CA 1
ATOM 835 C C . TYR A 1 104 ? -3.910 3.580 24.209 1.00 85.81 104 TYR A C 1
ATOM 837 O O . TYR A 1 104 ? -4.806 3.591 23.366 1.00 85.81 104 TYR A O 1
ATOM 845 N N . ILE A 1 105 ? -3.078 2.550 24.371 1.00 85.44 105 ILE A N 1
ATOM 846 C CA . ILE A 1 105 ? -3.137 1.313 23.590 1.00 85.44 105 ILE A CA 1
ATOM 847 C C . ILE A 1 105 ? -3.678 0.193 24.474 1.00 85.44 105 ILE A C 1
ATOM 849 O O . ILE A 1 105 ? -3.190 0.003 25.587 1.00 85.44 105 ILE A O 1
ATOM 853 N N . VAL A 1 106 ? -4.658 -0.550 23.965 1.00 86.25 106 VAL A N 1
ATOM 854 C CA . VAL A 1 106 ? -5.263 -1.695 24.646 1.00 86.25 106 VAL A CA 1
ATOM 855 C C . VAL A 1 106 ? -5.175 -2.936 23.752 1.00 86.25 106 VAL A C 1
ATOM 857 O O . VAL A 1 106 ? -5.613 -2.893 22.599 1.00 86.25 106 VAL A O 1
ATOM 860 N N . PRO A 1 107 ? -4.622 -4.057 24.238 1.00 87.12 107 PRO A N 1
ATOM 861 C CA . PRO A 1 107 ? -4.652 -5.313 23.502 1.00 87.12 107 PRO A CA 1
ATOM 862 C C . PRO A 1 107 ? -6.091 -5.796 23.283 1.00 87.12 107 PRO A C 1
ATOM 864 O O . PRO A 1 107 ? -6.893 -5.835 24.210 1.00 87.12 107 PRO A O 1
ATOM 867 N N . MET A 1 108 ? -6.417 -6.245 22.070 1.00 85.81 108 MET A N 1
ATOM 868 C CA . MET A 1 108 ? -7.703 -6.891 21.773 1.00 85.81 108 MET A CA 1
ATOM 869 C C . MET A 1 108 ? -7.892 -8.164 22.614 1.00 85.81 108 MET A C 1
ATOM 871 O O . MET A 1 108 ? -9.013 -8.521 22.963 1.00 85.81 108 MET A O 1
ATOM 875 N N . ALA A 1 109 ? -6.791 -8.831 22.973 1.00 84.81 109 ALA A N 1
ATOM 876 C CA . ALA A 1 109 ? -6.812 -9.982 23.865 1.00 84.81 109 ALA A CA 1
ATOM 877 C C . ALA A 1 109 ? -7.414 -9.646 25.241 1.00 84.81 109 ALA A C 1
ATOM 879 O O . ALA A 1 109 ? -8.162 -10.461 25.770 1.00 84.81 109 ALA A O 1
ATOM 880 N N . ASP A 1 110 ? -7.172 -8.445 25.781 1.00 85.12 110 ASP A N 1
ATOM 881 C CA . ASP A 1 110 ? -7.717 -8.032 27.083 1.00 85.12 110 ASP A CA 1
ATOM 882 C C . ASP A 1 110 ? -9.248 -7.938 27.056 1.00 85.12 110 ASP A C 1
ATOM 884 O O . ASP A 1 110 ? -9.899 -8.220 28.060 1.00 85.12 110 ASP A O 1
ATOM 888 N N . LEU A 1 111 ? -9.815 -7.564 25.904 1.00 85.50 111 LEU A N 1
ATOM 889 C CA . LEU A 1 111 ? -11.258 -7.508 25.674 1.00 85.50 111 LEU A CA 1
ATOM 890 C C . LEU A 1 111 ? -11.856 -8.907 25.485 1.00 85.50 111 LEU A C 1
ATOM 892 O O . LEU A 1 111 ? -12.874 -9.227 26.087 1.00 85.50 111 LEU A O 1
ATOM 896 N N . ILE A 1 112 ? -11.228 -9.746 24.654 1.00 84.62 112 ILE A N 1
ATOM 897 C CA . ILE A 1 112 ? -11.725 -11.100 24.347 1.00 84.62 112 ILE A CA 1
ATOM 898 C C . ILE A 1 112 ? -11.652 -12.013 25.577 1.00 84.62 112 ILE A C 1
ATOM 900 O O . ILE A 1 112 ? -12.539 -12.833 25.788 1.00 84.62 112 ILE A O 1
ATOM 904 N N . CYS A 1 113 ? -10.603 -11.875 26.389 1.00 84.44 113 CYS A N 1
ATOM 905 C CA . CYS A 1 113 ? -10.414 -12.645 27.618 1.00 84.44 113 CYS A CA 1
ATOM 906 C C . CYS A 1 113 ? -11.136 -12.037 28.831 1.00 84.44 113 CYS A C 1
ATOM 908 O O . CYS A 1 113 ? -10.897 -12.488 29.950 1.00 84.44 113 CYS A O 1
ATOM 910 N N . GLU A 1 114 ? -11.953 -10.994 28.634 1.00 82.06 114 GLU A N 1
ATOM 911 C CA . GLU A 1 114 ? -12.693 -10.286 29.692 1.00 82.06 114 GLU A CA 1
ATOM 912 C C . GLU A 1 114 ? -11.799 -9.743 30.828 1.00 82.06 114 GLU A C 1
ATOM 914 O O . GLU A 1 114 ? -12.261 -9.465 31.933 1.00 82.06 114 GLU A O 1
ATOM 919 N N . CYS A 1 115 ? -10.502 -9.547 30.569 1.00 83.12 115 CYS A N 1
ATOM 920 C CA . CYS A 1 115 ? -9.580 -8.926 31.521 1.00 83.12 115 CYS A CA 1
ATOM 921 C C . CYS A 1 115 ? -9.882 -7.433 31.704 1.00 83.12 115 CYS A C 1
ATOM 923 O O . CYS A 1 115 ? -9.602 -6.865 32.760 1.00 83.12 115 CYS A O 1
ATOM 925 N N . ARG A 1 116 ? -10.438 -6.797 30.667 1.00 85.69 116 ARG A N 1
ATOM 926 C CA . ARG A 1 116 ? -10.930 -5.418 30.677 1.00 85.69 116 ARG A CA 1
ATOM 927 C C . ARG A 1 116 ? -12.274 -5.354 29.971 1.00 85.69 116 ARG A C 1
ATOM 929 O O . ARG A 1 116 ? -12.472 -5.992 28.941 1.00 85.69 116 ARG A O 1
ATOM 936 N N . THR A 1 117 ? -13.171 -4.526 30.489 1.00 87.31 117 THR A N 1
ATOM 937 C CA . THR A 1 117 ? -14.449 -4.237 29.824 1.00 87.31 117 THR A CA 1
ATOM 938 C C . THR A 1 117 ? -14.328 -3.017 28.919 1.00 87.31 117 THR A C 1
ATOM 940 O O . THR A 1 117 ? -13.485 -2.140 29.123 1.00 87.31 117 THR A O 1
ATOM 943 N N . LEU A 1 118 ? -15.192 -2.937 27.908 1.00 86.50 118 LEU A N 1
ATOM 944 C CA . LEU A 1 118 ? -15.184 -1.821 26.968 1.00 86.50 118 LEU A CA 1
ATOM 945 C C . LEU A 1 118 ? -15.566 -0.488 27.646 1.00 86.50 118 LEU A C 1
ATOM 947 O O . LEU A 1 118 ? -14.984 0.542 27.313 1.00 86.50 118 LEU A O 1
ATOM 951 N N . ASP A 1 119 ? -16.427 -0.518 28.668 1.00 86.38 119 ASP A N 1
ATOM 952 C CA . ASP A 1 119 ? -16.754 0.649 29.503 1.00 86.38 119 ASP A CA 1
ATOM 953 C C . ASP A 1 119 ? -15.553 1.184 30.290 1.00 86.38 119 ASP A C 1
ATOM 955 O O . ASP A 1 119 ? -15.351 2.399 30.377 1.00 86.38 119 ASP A O 1
ATOM 959 N N . GLN A 1 120 ? -14.724 0.289 30.839 1.00 87.19 120 GLN A N 1
ATOM 960 C CA . GLN A 1 120 ? -13.487 0.677 31.522 1.00 87.19 120 GLN A CA 1
ATOM 961 C C . GLN A 1 120 ? -12.522 1.354 30.549 1.00 87.19 120 GLN A C 1
ATOM 963 O O . GLN A 1 120 ? -11.987 2.413 30.860 1.00 87.19 120 GLN A O 1
ATOM 968 N N . ILE A 1 121 ? -12.351 0.796 29.347 1.00 87.62 121 ILE A N 1
ATOM 969 C CA . ILE A 1 121 ? -11.487 1.383 28.311 1.00 87.62 121 ILE A CA 1
ATOM 970 C C . ILE A 1 121 ? -11.996 2.763 27.896 1.00 87.62 121 ILE A C 1
ATOM 972 O O . ILE A 1 121 ? -11.211 3.699 27.761 1.00 87.62 121 ILE A O 1
ATOM 976 N N . LEU A 1 122 ? -13.304 2.906 27.695 1.00 87.56 122 LEU A N 1
ATOM 977 C CA . LEU A 1 122 ? -13.926 4.178 27.339 1.00 87.56 122 LEU A CA 1
ATOM 978 C C . LEU A 1 122 ? -13.728 5.231 28.436 1.00 87.56 122 LEU A C 1
ATOM 980 O O . LEU A 1 122 ? -13.349 6.361 28.132 1.00 87.56 122 LEU A O 1
ATOM 984 N N . SER A 1 123 ? -13.918 4.853 29.699 1.00 86.19 123 SER A N 1
ATOM 985 C CA . SER A 1 123 ? -13.723 5.742 30.851 1.00 86.19 123 SER A CA 1
ATOM 986 C C . SER A 1 123 ? -12.254 6.146 31.010 1.00 86.19 123 SER A C 1
ATOM 988 O O . SER A 1 123 ? -11.950 7.334 31.093 1.00 86.19 123 SER A O 1
ATOM 990 N N . GLU A 1 124 ? -11.326 5.186 30.936 1.00 87.31 124 GLU A N 1
ATOM 991 C CA . GLU A 1 124 ? -9.879 5.444 30.971 1.00 87.31 124 GLU A CA 1
ATOM 992 C C . GLU A 1 124 ? -9.423 6.329 29.802 1.00 87.31 124 GLU A C 1
ATOM 994 O O . GLU A 1 124 ? -8.534 7.165 29.965 1.00 87.31 124 GLU A O 1
ATOM 999 N N . ALA A 1 125 ? -10.019 6.172 28.615 1.00 86.69 125 ALA A N 1
ATOM 1000 C CA . ALA A 1 125 ? -9.721 7.026 27.470 1.00 86.69 125 ALA A CA 1
ATOM 1001 C C . ALA A 1 125 ? -10.153 8.475 27.726 1.00 86.69 125 ALA A C 1
ATOM 1003 O O . ALA A 1 125 ? -9.411 9.392 27.380 1.00 86.69 125 ALA A O 1
ATOM 1004 N N . VAL A 1 126 ? -11.310 8.693 28.361 1.00 87.62 126 VAL A N 1
ATOM 1005 C CA . VAL A 1 126 ? -11.758 10.035 28.770 1.00 87.62 126 VAL A CA 1
ATOM 1006 C C . VAL A 1 126 ? -10.824 10.626 29.825 1.00 87.62 126 VAL A C 1
ATOM 1008 O O . VAL A 1 126 ? -10.419 11.777 29.679 1.00 87.62 126 VAL A O 1
ATOM 1011 N N . GLU A 1 127 ? -10.441 9.852 30.844 1.00 87.50 127 GLU A N 1
ATOM 1012 C CA . GLU A 1 127 ? -9.532 10.301 31.910 1.00 87.50 127 GLU A CA 1
ATOM 1013 C C . GLU A 1 127 ? -8.142 10.672 31.384 1.00 87.50 127 GLU A C 1
ATOM 1015 O O . GLU A 1 127 ? -7.570 11.682 31.793 1.00 87.50 127 GLU A O 1
ATOM 1020 N N . LYS A 1 128 ? -7.605 9.884 30.447 1.00 83.88 128 LYS A N 1
ATOM 1021 C CA . LYS A 1 128 ? -6.320 10.168 29.787 1.00 83.88 128 LYS A CA 1
ATOM 1022 C C . LYS A 1 128 ? -6.386 11.354 28.832 1.00 83.88 128 LYS A C 1
ATOM 1024 O O . LYS A 1 128 ? -5.343 11.902 28.483 1.00 83.88 128 LYS A O 1
ATOM 1029 N N . GLY A 1 129 ? -7.586 11.749 28.418 1.00 82.81 129 GLY A N 1
ATOM 1030 C CA . GLY A 1 129 ? -7.798 12.882 27.538 1.00 82.81 129 GLY A CA 1
ATOM 1031 C C . GLY A 1 129 ? -7.164 12.698 26.159 1.00 82.81 129 GLY A C 1
ATOM 1032 O O . GLY A 1 129 ? -6.988 11.590 25.646 1.00 82.81 129 GLY A O 1
ATOM 1033 N N . VAL A 1 130 ? -6.869 13.824 25.517 1.00 85.12 130 VAL A N 1
ATOM 1034 C CA . VAL A 1 130 ? -6.279 13.846 24.178 1.00 85.12 130 VAL A CA 1
ATOM 1035 C C . VAL A 1 130 ? -4.820 13.372 24.243 1.00 85.12 130 VAL A C 1
ATOM 1037 O O . VAL A 1 130 ? -4.068 13.874 25.076 1.00 85.12 130 VAL A O 1
ATOM 1040 N N . PRO A 1 131 ? -4.377 12.475 23.342 1.00 81.44 131 PRO A N 1
ATOM 1041 C CA . PRO A 1 131 ? -2.984 12.051 23.271 1.00 81.44 131 PRO A CA 1
ATOM 1042 C C . PRO A 1 131 ? -2.002 13.225 23.159 1.00 81.44 131 PRO A C 1
ATOM 1044 O O . PRO A 1 131 ? -1.988 13.968 22.172 1.00 81.44 131 PRO A O 1
ATOM 1047 N N . GLU A 1 132 ? -1.134 13.360 24.157 1.00 78.38 132 GLU A N 1
ATOM 1048 C CA . GLU A 1 132 ? -0.110 14.402 24.197 1.00 78.38 132 GLU A CA 1
ATOM 1049 C C . GLU A 1 132 ? 1.165 13.978 23.463 1.00 78.38 132 GLU A C 1
ATOM 1051 O O . GLU A 1 132 ? 1.460 12.791 23.313 1.00 78.38 132 GLU A O 1
ATOM 1056 N N . LEU A 1 133 ? 1.949 14.958 23.003 1.00 75.31 133 LEU A N 1
ATOM 1057 C CA . LEU A 1 133 ? 3.283 14.690 22.467 1.00 75.31 133 LEU A CA 1
ATOM 1058 C C . LEU A 1 133 ? 4.206 14.216 23.588 1.00 75.31 133 LEU A C 1
ATOM 1060 O O . LEU A 1 133 ? 4.262 14.831 24.650 1.00 75.31 133 LEU A O 1
ATOM 1064 N N . LEU A 1 134 ? 4.978 13.164 23.325 1.00 69.62 134 LEU A N 1
ATOM 1065 C CA . LEU A 1 134 ? 5.993 12.714 24.268 1.00 69.62 134 LEU A CA 1
ATOM 1066 C C . LEU A 1 134 ? 7.052 13.823 24.469 1.00 69.62 134 LEU A C 1
ATOM 1068 O O . LEU A 1 134 ? 7.511 14.420 23.487 1.00 69.62 134 LEU A O 1
ATOM 1072 N N . PRO A 1 135 ? 7.457 14.118 25.717 1.00 53.97 135 PRO A N 1
ATOM 1073 C CA . PRO A 1 135 ? 8.489 15.111 25.988 1.00 53.97 135 PRO A CA 1
ATOM 1074 C C . PRO A 1 135 ? 9.850 14.644 25.447 1.00 53.97 135 PRO A C 1
ATOM 1076 O O . PRO A 1 135 ? 10.153 13.453 25.434 1.00 53.97 135 PRO A O 1
ATOM 1079 N N . ASN A 1 136 ? 10.693 15.593 25.025 1.00 53.84 136 ASN A N 1
ATOM 1080 C CA . ASN A 1 136 ? 12.065 15.361 24.537 1.00 53.84 136 ASN A CA 1
ATOM 1081 C C . ASN A 1 136 ? 12.205 14.543 23.242 1.00 53.84 136 ASN A C 1
ATOM 1083 O O . ASN A 1 136 ? 13.290 14.034 22.951 1.00 53.84 136 ASN A O 1
ATOM 1087 N N . VAL A 1 137 ? 11.156 14.446 22.423 1.00 53.25 137 VAL A N 1
ATOM 1088 C CA . VAL A 1 137 ? 11.311 13.890 21.076 1.00 53.25 137 VAL A CA 1
ATOM 1089 C C . VAL A 1 137 ? 11.879 14.973 20.160 1.00 53.25 137 VAL A C 1
ATOM 1091 O O . VAL A 1 137 ? 11.229 15.979 19.880 1.00 53.25 137 VAL A O 1
ATOM 1094 N N . SER A 1 138 ? 13.130 14.805 19.733 1.00 46.44 138 SER A N 1
ATOM 1095 C CA . SER A 1 138 ? 13.808 15.737 18.834 1.00 46.44 138 SER A CA 1
ATOM 1096 C C . SER A 1 138 ? 13.219 15.649 17.424 1.00 46.44 138 SER A C 1
ATOM 1098 O O . SER A 1 138 ? 13.288 14.621 16.750 1.00 46.44 138 SER A O 1
ATOM 1100 N N . PHE A 1 139 ? 12.631 16.752 16.966 1.00 50.44 139 PHE A N 1
ATOM 1101 C CA . PHE A 1 139 ? 12.120 16.888 15.607 1.00 50.44 139 PHE A CA 1
ATOM 1102 C C . PHE A 1 139 ? 13.266 17.302 14.676 1.00 50.44 139 PHE A C 1
ATOM 1104 O O . PHE A 1 139 ? 13.877 18.353 14.868 1.00 50.44 139 PHE A O 1
ATOM 1111 N N . GLN A 1 140 ? 13.562 16.506 13.646 1.00 43.12 140 GLN A N 1
ATOM 1112 C CA . GLN A 1 140 ? 14.359 17.005 12.523 1.00 43.12 140 GLN A CA 1
ATOM 1113 C C . GLN A 1 140 ? 13.509 17.979 11.704 1.00 43.12 140 GLN A C 1
ATOM 1115 O O . GLN A 1 140 ? 12.392 17.648 11.313 1.00 43.12 140 GLN A O 1
ATOM 1120 N N . ALA A 1 141 ? 14.048 19.171 11.439 1.00 45.66 141 ALA A N 1
ATOM 1121 C CA . ALA A 1 141 ? 13.311 20.237 10.771 1.00 45.66 141 ALA A CA 1
ATOM 1122 C C . ALA A 1 141 ? 12.932 19.898 9.315 1.00 45.66 141 ALA A C 1
ATOM 1124 O O . ALA A 1 141 ? 11.849 20.289 8.912 1.00 45.66 141 ALA A O 1
ATOM 1125 N N . PHE A 1 142 ? 13.748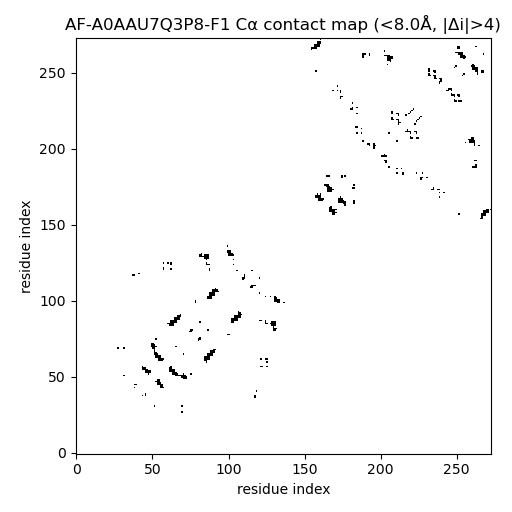 19.154 8.547 1.00 37.47 142 PHE A N 1
ATOM 1126 C CA . PHE A 1 142 ? 13.454 18.689 7.171 1.00 37.47 142 PHE A CA 1
ATOM 1127 C C . PHE A 1 142 ? 14.466 17.611 6.690 1.00 37.47 142 PHE A C 1
ATOM 1129 O O . PHE A 1 142 ? 15.590 17.612 7.195 1.00 37.47 142 PHE A O 1
ATOM 1136 N N . PRO A 1 143 ? 14.165 16.781 5.655 1.00 44.47 143 PRO A N 1
ATOM 1137 C CA . PRO A 1 143 ? 12.863 16.470 5.080 1.00 44.47 143 PRO A CA 1
ATOM 1138 C C . PRO A 1 143 ? 12.389 15.045 5.424 1.00 44.47 143 PRO A C 1
ATOM 1140 O O . PRO A 1 143 ? 13.153 14.104 5.617 1.00 44.47 143 PRO A O 1
ATOM 1143 N N . TYR A 1 144 ? 11.068 14.929 5.442 1.00 48.50 144 TYR A N 1
ATOM 1144 C CA . TYR A 1 144 ? 10.240 13.733 5.545 1.00 48.50 144 TYR A CA 1
ATOM 1145 C C . TYR A 1 144 ? 10.859 12.457 4.928 1.00 48.50 144 TYR A C 1
ATOM 1147 O O . TYR A 1 144 ? 10.952 12.329 3.707 1.00 48.50 144 TYR A O 1
ATOM 1155 N N . VAL A 1 145 ? 11.191 11.466 5.762 1.00 40.03 145 VAL A N 1
ATOM 1156 C CA . VAL A 1 145 ? 11.252 10.063 5.324 1.00 40.03 145 VAL A CA 1
ATOM 1157 C C . VAL A 1 145 ? 9.849 9.496 5.542 1.00 40.03 145 VAL A C 1
ATOM 1159 O O . VAL A 1 145 ? 9.397 9.449 6.687 1.00 40.03 145 VAL A O 1
ATOM 1162 N N . PRO A 1 146 ? 9.115 9.096 4.491 1.00 39.34 146 PRO A N 1
ATOM 1163 C CA . PRO A 1 146 ? 7.789 8.527 4.662 1.00 39.34 146 PRO A CA 1
ATOM 1164 C C . PRO A 1 146 ? 7.850 7.322 5.605 1.00 39.34 146 PRO A C 1
ATOM 1166 O O . PRO A 1 146 ? 8.583 6.368 5.345 1.00 39.34 146 PRO A O 1
ATOM 1169 N N . LEU A 1 147 ? 7.003 7.297 6.639 1.00 40.09 147 LEU A N 1
ATOM 1170 C CA . LEU A 1 147 ? 6.607 6.063 7.328 1.00 40.09 147 LEU A CA 1
ATOM 1171 C C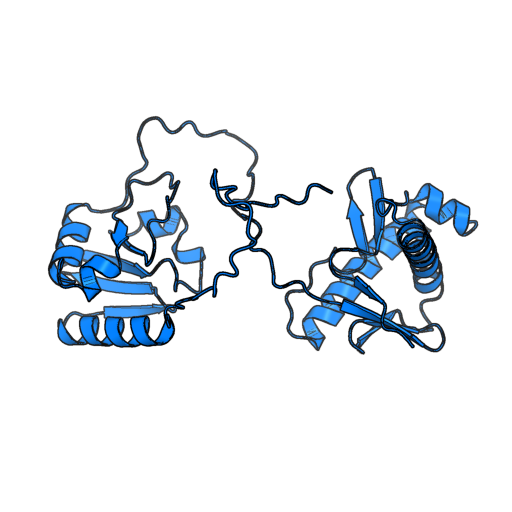 . LEU A 1 147 ? 5.694 5.230 6.411 1.00 40.09 147 LEU A C 1
ATOM 1173 O O . LEU A 1 147 ? 4.588 4.835 6.761 1.00 40.09 147 LEU A O 1
ATOM 1177 N N . GLN A 1 148 ? 6.169 4.934 5.208 1.00 37.59 148 GLN A N 1
ATOM 1178 C CA . GLN A 1 148 ? 5.829 3.690 4.556 1.00 37.59 148 GLN A CA 1
ATOM 1179 C C . GLN A 1 148 ? 7.001 2.765 4.851 1.00 37.59 148 GLN A C 1
ATOM 1181 O O . GLN A 1 148 ? 7.951 2.680 4.079 1.00 37.59 148 GLN A O 1
ATOM 1186 N N . LYS A 1 149 ? 6.899 1.996 5.946 1.00 39.00 149 LYS A N 1
ATOM 1187 C CA . LYS A 1 149 ? 7.347 0.608 5.817 1.00 39.00 149 LYS A CA 1
ATOM 1188 C C . LYS A 1 149 ? 6.649 0.122 4.559 1.00 39.00 149 LYS A C 1
ATOM 1190 O O . LYS A 1 149 ? 5.416 0.139 4.506 1.00 39.00 149 LYS A O 1
ATOM 1195 N N . THR A 1 150 ? 7.431 -0.175 3.531 1.00 33.69 150 THR A N 1
ATOM 1196 C CA . THR A 1 150 ? 7.000 -0.966 2.395 1.00 33.69 150 THR A CA 1
ATOM 1197 C C . THR A 1 150 ? 6.323 -2.185 2.994 1.00 33.69 150 THR A C 1
ATOM 1199 O O . THR A 1 150 ? 6.971 -3.146 3.393 1.00 33.69 150 THR A O 1
ATOM 1202 N N . VAL A 1 151 ? 4.993 -2.123 3.114 1.00 36.25 151 VAL A N 1
ATOM 1203 C CA . VAL A 1 151 ? 4.171 -3.320 3.047 1.00 36.25 151 VAL A CA 1
ATOM 1204 C C . VAL A 1 151 ? 4.757 -4.027 1.841 1.00 36.25 151 VAL A C 1
ATOM 1206 O O . VAL A 1 151 ? 4.871 -3.394 0.783 1.00 36.25 151 VAL A O 1
ATOM 1209 N N . HIS A 1 152 ? 5.258 -5.249 2.018 1.00 39.09 152 HIS A N 1
ATOM 1210 C CA . HIS A 1 152 ? 5.502 -6.107 0.877 1.00 39.09 152 HIS A CA 1
ATOM 1211 C C . HIS A 1 152 ? 4.159 -6.158 0.156 1.00 39.09 152 HIS A C 1
ATOM 1213 O O . HIS A 1 152 ? 3.260 -6.883 0.568 1.00 39.09 152 HIS A O 1
ATOM 1219 N N . GLN A 1 153 ? 3.977 -5.266 -0.827 1.00 43.62 153 GLN A N 1
ATOM 1220 C CA . GLN A 1 153 ? 2.867 -5.336 -1.749 1.00 43.62 153 GLN A CA 1
ATOM 1221 C C . GLN A 1 153 ? 2.956 -6.761 -2.258 1.00 43.62 153 GLN A C 1
ATOM 1223 O O . GLN A 1 153 ? 4.053 -7.178 -2.653 1.00 43.62 153 GLN A O 1
ATOM 1228 N N . GLU A 1 154 ? 1.856 -7.509 -2.158 1.00 47.09 154 GLU A N 1
ATOM 1229 C CA . GLU A 1 154 ? 1.737 -8.791 -2.842 1.00 47.09 154 GLU A CA 1
ATOM 1230 C C . GLU A 1 154 ? 2.420 -8.633 -4.193 1.00 47.09 154 GLU A C 1
ATOM 1232 O O . GLU A 1 154 ? 2.151 -7.652 -4.899 1.00 47.09 154 GLU A O 1
ATOM 1237 N N . LYS A 1 155 ? 3.421 -9.482 -4.466 1.00 54.00 155 LYS A N 1
ATOM 1238 C CA . LYS A 1 155 ? 4.257 -9.347 -5.660 1.00 54.00 155 LYS A CA 1
ATOM 1239 C C . LYS A 1 155 ? 3.316 -9.228 -6.853 1.00 54.00 155 LYS A C 1
ATOM 1241 O O . LYS A 1 155 ? 2.692 -10.208 -7.247 1.00 54.00 155 LYS A O 1
ATOM 1246 N N . LYS A 1 156 ? 3.196 -8.021 -7.409 1.00 67.62 156 LYS A N 1
ATOM 1247 C CA . LYS A 1 156 ? 2.395 -7.784 -8.604 1.00 67.62 156 LYS A CA 1
ATOM 1248 C C . LYS A 1 156 ? 3.165 -8.401 -9.748 1.00 67.62 156 LYS A C 1
ATOM 1250 O O . LYS A 1 156 ? 4.127 -7.813 -10.234 1.00 67.62 156 LYS A O 1
ATOM 1255 N N . ILE A 1 157 ? 2.782 -9.613 -10.117 1.00 76.75 157 ILE A N 1
ATOM 1256 C CA . ILE A 1 157 ? 3.379 -10.294 -11.253 1.00 76.75 157 ILE A CA 1
ATOM 1257 C C . ILE A 1 157 ? 2.725 -9.721 -12.510 1.00 76.75 157 ILE A C 1
ATOM 1259 O O . ILE A 1 157 ? 1.553 -9.964 -12.798 1.00 76.75 157 ILE A O 1
ATOM 1263 N N . LEU A 1 158 ? 3.497 -8.928 -13.241 1.00 82.81 158 LEU A N 1
ATOM 1264 C CA . LEU A 1 158 ? 3.152 -8.352 -14.530 1.00 82.81 158 LEU A CA 1
ATOM 1265 C C . LEU A 1 158 ? 3.749 -9.240 -15.622 1.00 82.81 158 LEU A C 1
ATOM 1267 O O . LEU A 1 158 ? 4.959 -9.243 -15.850 1.00 82.81 158 LEU A O 1
ATOM 1271 N N . ARG A 1 159 ? 2.898 -10.027 -16.281 1.00 85.88 159 ARG A N 1
ATOM 1272 C CA . ARG A 1 159 ? 3.279 -10.930 -17.369 1.00 85.88 159 ARG A CA 1
ATOM 1273 C C . ARG A 1 159 ? 3.476 -10.130 -18.644 1.00 85.88 159 ARG A C 1
ATOM 1275 O O . ARG A 1 159 ? 2.509 -9.623 -19.209 1.00 85.88 159 ARG A O 1
ATOM 1282 N N . LEU A 1 160 ? 4.720 -10.017 -19.088 1.00 88.12 160 LEU A N 1
ATOM 1283 C CA . LEU A 1 160 ? 5.063 -9.352 -20.338 1.00 88.12 160 LEU A CA 1
ATOM 1284 C C . LEU A 1 160 ? 4.889 -10.325 -21.511 1.00 88.12 160 LEU A C 1
ATOM 1286 O O . LEU A 1 160 ? 5.390 -11.454 -21.459 1.00 88.12 160 LEU A O 1
ATOM 1290 N N . LYS A 1 161 ? 4.222 -9.867 -22.575 1.00 87.06 161 LYS A N 1
ATOM 1291 C CA . LYS A 1 161 ? 4.056 -10.588 -23.844 1.00 87.06 161 LYS A CA 1
ATOM 1292 C C . LYS A 1 161 ? 4.267 -9.637 -25.020 1.00 87.06 161 LYS A C 1
ATOM 1294 O O . LYS A 1 161 ? 3.867 -8.477 -24.964 1.00 87.06 161 LYS A O 1
ATOM 1299 N N . ILE A 1 162 ? 4.898 -10.113 -26.090 1.00 85.88 162 ILE A N 1
ATOM 1300 C CA . ILE A 1 162 ? 5.111 -9.332 -27.316 1.00 85.88 162 ILE A CA 1
ATOM 1301 C C . ILE A 1 162 ? 4.510 -10.106 -28.483 1.00 85.88 162 ILE A C 1
ATOM 1303 O O . ILE A 1 162 ? 4.894 -11.246 -28.718 1.00 85.88 162 ILE A O 1
ATOM 1307 N N . ILE A 1 163 ? 3.576 -9.485 -29.202 1.00 84.12 163 ILE A N 1
ATOM 1308 C CA . ILE A 1 163 ? 2.894 -10.067 -30.367 1.00 84.12 163 ILE A CA 1
ATOM 1309 C C . ILE A 1 163 ? 2.890 -9.011 -31.469 1.00 84.12 163 ILE A C 1
ATOM 1311 O O . ILE A 1 163 ? 2.462 -7.888 -31.215 1.00 84.12 163 ILE A O 1
ATOM 1315 N N . ASP A 1 164 ? 3.385 -9.332 -32.666 1.00 80.19 164 ASP A N 1
ATOM 1316 C CA . ASP A 1 164 ? 3.338 -8.453 -33.849 1.00 80.19 164 ASP A CA 1
ATOM 1317 C C . ASP A 1 164 ? 3.767 -6.997 -33.575 1.00 80.19 164 ASP A C 1
ATOM 1319 O O . ASP A 1 164 ? 3.044 -6.035 -33.841 1.00 80.19 164 ASP A O 1
ATOM 1323 N N . ASN A 1 165 ? 4.957 -6.826 -32.983 1.00 81.31 165 ASN A N 1
ATOM 1324 C CA . ASN A 1 165 ? 5.523 -5.535 -32.549 1.00 81.31 165 ASN A CA 1
ATOM 1325 C C . ASN A 1 165 ? 4.686 -4.750 -31.520 1.00 81.31 165 ASN A C 1
ATOM 1327 O O . ASN A 1 165 ? 5.007 -3.602 -31.225 1.00 81.31 165 ASN A O 1
ATOM 1331 N N . THR A 1 166 ? 3.665 -5.363 -30.938 1.00 85.94 166 THR A N 1
ATOM 1332 C CA . THR A 1 166 ? 2.830 -4.785 -29.888 1.00 85.94 166 THR A CA 1
ATOM 1333 C C . THR A 1 166 ? 3.224 -5.396 -28.549 1.00 85.94 166 THR A C 1
ATOM 1335 O O . THR A 1 166 ? 3.457 -6.602 -28.449 1.00 85.94 166 THR A O 1
ATOM 1338 N N . ILE A 1 167 ? 3.352 -4.560 -27.521 1.00 87.94 167 ILE A N 1
ATOM 1339 C CA . ILE A 1 167 ? 3.781 -4.989 -26.187 1.00 87.94 167 ILE A CA 1
ATOM 1340 C C . ILE A 1 167 ? 2.559 -5.019 -25.280 1.00 87.94 167 ILE A C 1
ATOM 1342 O O . ILE A 1 167 ? 1.855 -4.017 -25.153 1.00 87.94 167 ILE A O 1
ATOM 1346 N N . TYR A 1 168 ? 2.350 -6.158 -24.632 1.00 86.88 168 TYR A N 1
ATOM 1347 C CA . TYR A 1 168 ? 1.258 -6.421 -23.708 1.00 86.88 168 TYR A CA 1
ATOM 1348 C C . TYR A 1 168 ? 1.797 -6.702 -22.309 1.00 86.88 168 TYR A C 1
ATOM 1350 O O . TYR A 1 168 ? 2.841 -7.339 -22.145 1.00 86.88 168 TYR A O 1
ATOM 1358 N N . VAL A 1 169 ? 1.059 -6.256 -21.297 1.00 86.56 169 VAL A N 1
ATOM 1359 C CA . VAL A 1 169 ? 1.271 -6.626 -19.896 1.00 86.56 169 VAL A CA 1
ATOM 1360 C C . VAL A 1 169 ? -0.050 -7.134 -19.335 1.00 86.56 169 VAL A C 1
ATOM 1362 O O . VAL A 1 169 ? -1.029 -6.396 -19.355 1.00 86.56 169 VAL A O 1
ATOM 1365 N N . ASN A 1 170 ? -0.079 -8.379 -18.844 1.00 84.06 170 ASN A N 1
ATOM 1366 C CA . ASN A 1 170 ? -1.307 -9.057 -18.395 1.00 84.06 170 ASN A CA 1
ATOM 1367 C C . ASN A 1 170 ? -2.446 -8.934 -19.428 1.00 84.06 170 ASN A C 1
ATOM 1369 O O . ASN A 1 170 ? -3.547 -8.510 -19.093 1.00 84.06 170 ASN A O 1
ATOM 1373 N N . ASP A 1 171 ? -2.135 -9.220 -20.698 1.00 84.62 171 ASP A N 1
ATOM 1374 C CA . ASP A 1 171 ? -3.040 -9.122 -21.858 1.00 84.62 171 ASP A CA 1
ATOM 1375 C C . ASP A 1 171 ? -3.572 -7.710 -22.183 1.00 84.62 171 ASP A C 1
ATOM 1377 O O . ASP A 1 171 ? -4.320 -7.524 -23.142 1.00 84.62 171 ASP A O 1
ATOM 1381 N N . VAL A 1 172 ? -3.110 -6.677 -21.473 1.00 85.31 172 VAL A N 1
ATOM 1382 C CA . VAL A 1 172 ? -3.395 -5.273 -21.788 1.00 85.31 172 VAL A CA 1
ATOM 1383 C C . VAL A 1 172 ? -2.329 -4.735 -22.733 1.00 85.31 172 VAL A C 1
ATOM 1385 O O . VAL A 1 172 ? -1.144 -4.730 -22.402 1.00 85.31 172 VAL A O 1
ATOM 1388 N N . GLU A 1 173 ? -2.734 -4.236 -23.901 1.00 88.62 173 GLU A N 1
ATOM 1389 C CA . GLU A 1 173 ? -1.829 -3.558 -24.835 1.00 88.62 173 GLU A CA 1
ATOM 1390 C C . GLU A 1 173 ? -1.243 -2.308 -24.170 1.00 88.62 173 GLU A C 1
ATOM 1392 O O . GLU A 1 173 ? -1.965 -1.347 -23.929 1.00 88.62 173 GLU A O 1
ATOM 1397 N N . ILE A 1 174 ? 0.058 -2.267 -23.901 1.00 87.38 174 ILE A N 1
ATOM 1398 C CA . ILE A 1 174 ? 0.704 -1.105 -23.277 1.00 87.38 174 ILE A CA 1
ATOM 1399 C C . ILE A 1 174 ? 1.438 -0.215 -24.282 1.00 87.38 174 ILE A C 1
ATOM 1401 O O . ILE A 1 174 ? 1.502 1.000 -24.094 1.00 87.38 174 ILE A O 1
ATOM 1405 N N . ILE A 1 175 ? 1.963 -0.793 -25.364 1.00 86.62 175 ILE A N 1
ATOM 1406 C CA . ILE A 1 175 ? 2.609 -0.060 -26.457 1.00 86.62 175 ILE A CA 1
ATOM 1407 C C . ILE A 1 175 ? 2.121 -0.658 -27.773 1.00 86.62 175 ILE A C 1
ATOM 1409 O O . ILE A 1 175 ? 2.449 -1.799 -28.097 1.00 86.62 175 ILE A O 1
ATOM 1413 N N . GLY A 1 176 ? 1.351 0.134 -28.517 1.00 85.31 176 GLY A N 1
ATOM 1414 C CA . GLY A 1 176 ? 0.788 -0.260 -29.803 1.00 85.31 176 GLY A CA 1
ATOM 1415 C C . GLY A 1 176 ? 1.796 -0.241 -30.945 1.00 85.31 176 GLY A C 1
ATOM 1416 O O . GLY A 1 176 ? 2.759 0.527 -30.925 1.00 85.31 176 GLY A O 1
ATOM 1417 N N . LYS A 1 177 ? 1.516 -1.019 -31.997 1.00 83.38 177 LYS A N 1
ATOM 1418 C CA . LYS A 1 177 ? 2.346 -1.145 -33.214 1.00 83.38 177 LYS A CA 1
ATOM 1419 C C . LYS A 1 177 ? 2.754 0.180 -33.878 1.00 83.38 177 LYS A C 1
ATOM 1421 O O . LYS A 1 177 ? 3.792 0.242 -34.528 1.00 83.38 177 LYS A O 1
ATOM 1426 N N . GLN A 1 178 ? 1.948 1.234 -33.715 1.00 82.06 178 GLN A N 1
ATOM 1427 C CA . GLN A 1 178 ? 2.197 2.559 -34.301 1.00 82.06 178 GLN A CA 1
ATOM 1428 C C . GLN A 1 178 ? 3.245 3.379 -33.525 1.00 82.06 178 GLN A C 1
ATOM 1430 O O . GLN A 1 178 ? 3.786 4.350 -34.046 1.00 82.06 178 GLN A O 1
ATOM 1435 N N . ALA A 1 179 ? 3.569 2.998 -32.285 1.00 85.44 179 ALA A N 1
ATOM 1436 C CA . ALA A 1 179 ? 4.510 3.714 -31.427 1.00 85.44 179 ALA A CA 1
ATOM 1437 C C . ALA A 1 179 ? 5.959 3.245 -31.661 1.00 85.44 179 ALA A C 1
ATOM 1439 O O . ALA A 1 179 ? 6.631 2.751 -30.753 1.00 85.44 179 ALA A O 1
ATOM 1440 N N . THR A 1 180 ? 6.451 3.390 -32.893 1.00 85.25 180 THR A N 1
ATOM 1441 C CA . THR A 1 180 ? 7.741 2.838 -33.352 1.00 85.25 180 THR A CA 1
ATOM 1442 C C . THR A 1 180 ? 8.930 3.252 -32.479 1.00 85.25 180 THR A C 1
ATOM 1444 O O . THR A 1 180 ? 9.717 2.393 -32.079 1.00 85.25 180 THR A O 1
ATOM 1447 N N . SER A 1 181 ? 9.045 4.530 -32.105 1.00 84.81 181 SER A N 1
ATOM 1448 C CA . SER A 1 181 ? 10.117 5.020 -31.221 1.00 84.81 181 SER A CA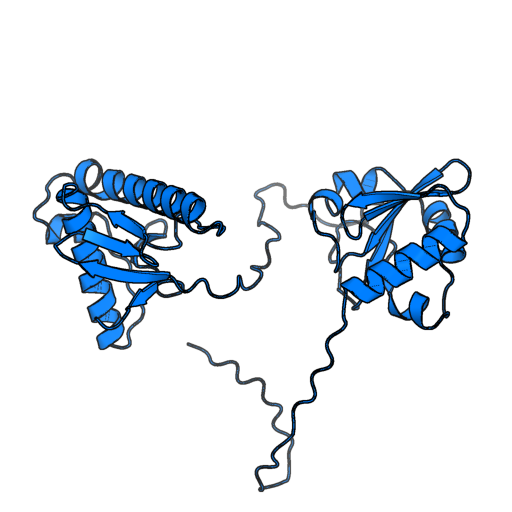 1
ATOM 1449 C C . SER A 1 181 ? 10.055 4.391 -29.826 1.00 84.81 181 SER A C 1
ATOM 1451 O O . SER A 1 181 ? 11.071 3.944 -29.296 1.00 84.81 181 SER A O 1
ATOM 1453 N N . SER A 1 182 ? 8.855 4.285 -29.253 1.00 86.81 182 SER A N 1
ATOM 1454 C CA . SER A 1 182 ? 8.621 3.644 -27.954 1.00 86.81 182 SER A CA 1
ATOM 1455 C C . SER A 1 182 ? 8.970 2.159 -27.978 1.00 86.81 182 SER A C 1
ATOM 1457 O O . SER A 1 182 ? 9.638 1.675 -27.068 1.00 86.81 182 SER A O 1
ATOM 1459 N N . ILE A 1 183 ? 8.597 1.447 -29.044 1.00 90.00 183 ILE A N 1
ATOM 1460 C CA . ILE A 1 183 ? 8.950 0.034 -29.240 1.00 90.00 183 ILE A CA 1
ATOM 1461 C C . ILE A 1 183 ? 10.468 -0.131 -29.331 1.00 90.00 183 ILE A C 1
ATOM 1463 O O . ILE A 1 183 ? 11.023 -1.030 -28.699 1.00 90.00 183 ILE A O 1
ATOM 1467 N N . ARG A 1 184 ? 11.158 0.731 -30.090 1.00 89.75 184 ARG A N 1
ATOM 1468 C CA . ARG A 1 184 ? 12.624 0.684 -30.227 1.00 89.75 184 ARG A CA 1
ATOM 1469 C C . ARG A 1 184 ? 13.316 0.865 -28.877 1.00 89.75 184 ARG A C 1
ATOM 1471 O O . ARG A 1 184 ? 14.158 0.043 -28.527 1.00 89.75 184 ARG A O 1
ATOM 1478 N N . ILE A 1 185 ? 12.915 1.869 -28.098 1.00 92.00 185 ILE A N 1
ATOM 1479 C CA . ILE A 1 185 ? 13.456 2.104 -26.751 1.00 92.00 185 ILE A CA 1
ATOM 1480 C C . ILE A 1 185 ? 13.151 0.923 -25.825 1.00 92.00 185 ILE A C 1
ATOM 1482 O O . ILE A 1 185 ? 14.045 0.415 -25.150 1.00 92.00 185 ILE A O 1
ATOM 1486 N N . PHE A 1 186 ? 11.908 0.439 -25.818 1.00 91.94 186 PHE A N 1
ATOM 1487 C CA . PHE A 1 186 ? 11.512 -0.683 -24.970 1.00 91.94 186 PHE A CA 1
ATOM 1488 C C . PHE A 1 186 ? 12.305 -1.956 -25.296 1.00 91.94 186 PHE A C 1
ATOM 1490 O O . PHE A 1 186 ? 12.728 -2.668 -24.389 1.00 91.94 186 PHE A O 1
ATOM 1497 N N . ARG A 1 187 ? 12.577 -2.225 -26.578 1.00 90.88 187 ARG A N 1
ATOM 1498 C CA . ARG A 1 187 ? 13.400 -3.364 -27.015 1.00 90.88 187 ARG A CA 1
ATOM 1499 C C . ARG A 1 187 ? 14.832 -3.297 -26.511 1.00 90.88 187 ARG A C 1
ATOM 1501 O O . ARG A 1 187 ? 15.389 -4.341 -26.191 1.00 90.88 187 ARG A O 1
ATOM 1508 N N . VAL A 1 188 ? 15.424 -2.107 -26.428 1.00 93.31 188 VAL A N 1
ATOM 1509 C CA . VAL A 1 188 ? 16.762 -1.934 -25.841 1.00 93.31 188 VAL A CA 1
ATOM 1510 C C . VAL A 1 188 ? 16.743 -2.340 -24.370 1.00 93.31 188 VAL A C 1
ATOM 1512 O O . VAL A 1 188 ? 17.568 -3.154 -23.952 1.00 93.31 188 VAL A O 1
ATOM 1515 N N . LEU A 1 189 ? 15.758 -1.850 -23.610 1.00 92.81 189 LEU A N 1
ATOM 1516 C CA . LEU A 1 189 ? 15.595 -2.213 -22.199 1.00 92.81 189 LEU A CA 1
ATOM 1517 C C . LEU A 1 189 ? 15.344 -3.717 -22.024 1.00 92.81 189 LEU A C 1
ATOM 1519 O O . LEU A 1 189 ? 15.945 -4.342 -21.154 1.00 92.81 189 LEU A O 1
ATOM 1523 N N . LEU A 1 190 ? 14.502 -4.312 -22.874 1.00 91.56 190 LEU A N 1
ATOM 1524 C CA . LEU A 1 190 ? 14.210 -5.744 -22.853 1.00 91.56 190 LEU A CA 1
ATOM 1525 C C . LEU A 1 190 ? 15.437 -6.592 -23.187 1.00 91.56 190 LEU A C 1
ATOM 1527 O O . LEU A 1 190 ? 15.700 -7.582 -22.515 1.00 91.56 190 LEU A O 1
ATOM 1531 N N . LYS A 1 191 ? 16.209 -6.204 -24.204 1.00 90.81 191 LYS A N 1
ATOM 1532 C CA . LYS A 1 191 ? 17.431 -6.914 -24.592 1.00 90.81 191 LYS A CA 1
ATOM 1533 C C . LYS A 1 191 ? 18.449 -6.913 -23.456 1.00 90.81 191 LYS A C 1
ATOM 1535 O O . LYS A 1 191 ? 19.089 -7.932 -23.220 1.00 90.81 191 LYS A O 1
ATOM 1540 N N . GLN A 1 192 ? 18.590 -5.792 -22.751 1.00 90.50 192 GLN A N 1
ATOM 1541 C CA . GLN A 1 192 ? 19.455 -5.720 -21.577 1.00 90.50 192 GLN A CA 1
ATOM 1542 C C . GLN A 1 192 ? 18.917 -6.574 -20.424 1.00 90.50 192 GLN A C 1
ATOM 1544 O O . GLN A 1 192 ? 19.676 -7.329 -19.829 1.00 90.50 192 GLN A O 1
ATOM 1549 N N . PHE A 1 193 ? 17.608 -6.525 -20.170 1.00 89.69 193 PHE A N 1
ATOM 1550 C CA . PHE A 1 193 ? 16.952 -7.343 -19.151 1.00 89.69 193 PHE A CA 1
ATOM 1551 C C . PHE A 1 193 ? 17.163 -8.848 -19.374 1.00 89.69 193 PHE A C 1
ATOM 1553 O O . PHE A 1 193 ? 17.523 -9.557 -18.441 1.00 89.69 193 PHE A O 1
ATOM 1560 N N . LEU A 1 194 ? 16.998 -9.325 -20.612 1.00 87.94 194 LEU A N 1
ATOM 1561 C CA . LEU A 1 194 ? 17.234 -10.725 -20.982 1.00 87.94 194 LEU A CA 1
ATOM 1562 C C . LEU A 1 194 ? 18.700 -11.127 -20.807 1.00 87.94 194 LEU A C 1
ATOM 1564 O O . LEU A 1 194 ? 18.980 -12.183 -20.254 1.00 87.94 194 LEU A O 1
ATOM 1568 N N . ARG A 1 195 ? 19.638 -10.263 -21.211 1.00 88.44 195 ARG A N 1
ATOM 1569 C CA . ARG A 1 195 ? 21.074 -10.506 -21.002 1.00 88.44 195 ARG A CA 1
ATOM 1570 C C . ARG A 1 195 ? 21.434 -10.618 -19.524 1.00 88.44 195 ARG A C 1
ATOM 1572 O O . ARG A 1 195 ? 22.242 -11.467 -19.165 1.00 88.44 195 ARG A O 1
ATOM 1579 N N . ASP A 1 196 ? 20.867 -9.759 -18.681 1.00 87.31 196 ASP A N 1
ATOM 1580 C CA . ASP A 1 196 ? 21.131 -9.783 -17.241 1.00 87.31 196 ASP A CA 1
ATOM 1581 C C . ASP A 1 196 ? 20.496 -11.014 -16.573 1.00 87.31 196 ASP A C 1
ATOM 1583 O O . ASP A 1 196 ? 21.124 -11.619 -15.701 1.00 87.31 196 ASP A O 1
ATOM 1587 N N . LEU A 1 197 ? 19.312 -11.430 -17.045 1.00 84.50 197 LEU A N 1
ATOM 1588 C CA . LEU A 1 197 ? 18.640 -12.666 -16.637 1.00 84.50 197 LEU A CA 1
ATOM 1589 C C . LEU A 1 197 ? 19.473 -13.909 -16.993 1.00 84.50 197 LEU A C 1
ATOM 1591 O O . LEU A 1 197 ? 19.734 -14.733 -16.121 1.00 84.50 197 LEU A O 1
ATOM 1595 N N . GLU A 1 198 ? 19.928 -14.029 -18.245 1.00 84.12 198 GLU A N 1
ATOM 1596 C CA . GLU A 1 198 ? 20.767 -15.144 -18.716 1.00 84.12 198 GLU A CA 1
ATOM 1597 C C . GLU A 1 198 ? 22.118 -15.196 -17.996 1.00 84.12 198 GLU A C 1
ATOM 1599 O O . GLU A 1 198 ? 22.614 -16.269 -17.660 1.00 84.12 198 GLU A O 1
ATOM 1604 N N . ALA A 1 199 ? 22.718 -14.035 -17.730 1.00 81.81 199 ALA A N 1
ATOM 1605 C CA . ALA A 1 199 ? 24.011 -13.949 -17.063 1.00 81.81 199 ALA A CA 1
ATOM 1606 C C . ALA A 1 199 ? 23.939 -14.173 -15.541 1.00 81.81 199 ALA A C 1
ATOM 1608 O O . ALA A 1 199 ? 24.989 -14.129 -14.897 1.00 81.81 199 ALA A O 1
ATOM 1609 N N . AL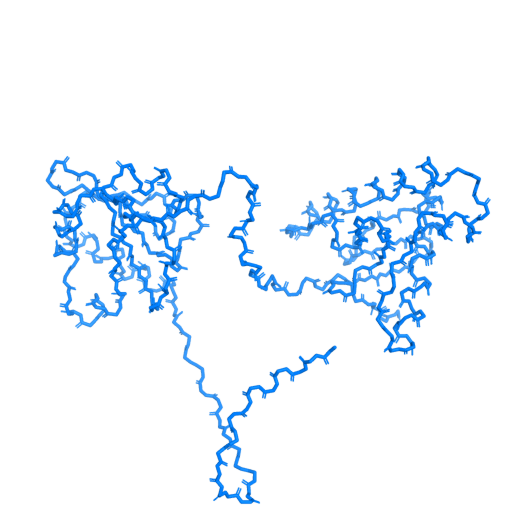A A 1 200 ? 22.741 -14.350 -14.964 1.00 75.88 200 ALA A N 1
ATOM 1610 C CA . ALA A 1 200 ? 22.490 -14.359 -13.517 1.00 75.88 200 ALA A CA 1
ATOM 1611 C C . ALA A 1 200 ? 23.144 -13.165 -12.786 1.00 75.88 200 ALA A C 1
ATOM 1613 O O . ALA A 1 200 ? 23.616 -13.279 -11.653 1.00 75.88 200 ALA A O 1
ATOM 1614 N N . LYS A 1 201 ? 23.214 -12.011 -13.461 1.00 74.56 201 LYS A N 1
ATOM 1615 C CA . LYS A 1 201 ? 23.825 -10.781 -12.941 1.00 74.56 201 LYS A CA 1
ATOM 1616 C C . LYS A 1 201 ? 22.760 -9.866 -12.357 1.00 74.56 201 LYS A C 1
ATOM 1618 O O . LYS A 1 201 ? 21.567 -10.004 -12.613 1.00 74.56 201 LYS A O 1
ATOM 1623 N N . GLU A 1 202 ? 23.204 -8.885 -11.579 1.00 82.56 202 GLU A N 1
ATOM 1624 C CA . GLU A 1 202 ? 22.326 -7.796 -11.166 1.00 82.56 202 GLU A CA 1
ATOM 1625 C C . GLU A 1 202 ? 21.799 -7.039 -12.394 1.00 82.56 202 GLU A C 1
ATOM 1627 O O . GLU A 1 202 ? 22.579 -6.615 -13.249 1.00 82.56 202 GLU A O 1
ATOM 1632 N N . TYR A 1 203 ? 20.477 -6.856 -12.461 1.00 85.56 203 TYR A N 1
ATOM 1633 C CA . TYR A 1 203 ? 19.802 -6.136 -13.543 1.00 85.56 203 TYR A CA 1
ATOM 1634 C C . TYR A 1 203 ? 20.295 -4.692 -13.632 1.00 85.56 203 TYR A C 1
ATOM 1636 O O . TYR A 1 203 ? 20.049 -3.884 -12.729 1.00 85.56 203 TYR A O 1
ATOM 1644 N N . LYS A 1 204 ? 20.962 -4.339 -14.726 1.00 87.94 204 LYS A N 1
ATOM 1645 C CA . LYS A 1 204 ? 21.625 -3.042 -14.862 1.00 87.94 204 LYS A CA 1
ATOM 1646 C C . LYS A 1 204 ? 20.655 -1.958 -15.309 1.00 87.94 204 LYS A C 1
ATOM 1648 O O . LYS A 1 204 ? 19.742 -2.192 -16.098 1.00 87.94 204 LYS A O 1
ATOM 1653 N N . PHE A 1 205 ? 20.881 -0.746 -14.813 1.00 90.88 205 PHE A N 1
ATOM 1654 C CA . PHE A 1 205 ? 20.266 0.449 -15.380 1.00 90.88 205 PHE A CA 1
ATOM 1655 C C . PHE A 1 205 ? 21.032 0.883 -16.629 1.00 90.88 205 PHE A C 1
ATOM 1657 O O . PHE A 1 205 ? 22.259 0.796 -16.670 1.00 90.88 205 PHE A O 1
ATOM 1664 N N . LEU A 1 206 ? 20.294 1.359 -17.629 1.00 91.12 206 LEU A N 1
ATOM 1665 C CA . LEU A 1 206 ? 20.845 1.990 -18.819 1.00 91.12 206 LEU A CA 1
ATOM 1666 C C . LEU A 1 206 ? 20.636 3.500 -18.749 1.00 91.12 206 LEU A C 1
ATOM 1668 O O . LEU A 1 206 ? 19.510 3.979 -18.578 1.00 91.12 206 LEU A O 1
ATOM 1672 N N . SER A 1 207 ? 21.715 4.258 -18.916 1.00 93.12 207 SER A N 1
ATOM 1673 C CA . SER A 1 207 ? 21.635 5.713 -19.025 1.00 93.12 207 SER A CA 1
ATOM 1674 C C . SER A 1 207 ? 20.952 6.126 -20.333 1.00 93.12 207 SER A C 1
ATOM 1676 O O . SER A 1 207 ? 20.913 5.373 -21.307 1.00 93.12 207 SER A O 1
ATOM 1678 N N . ILE A 1 208 ? 20.429 7.355 -20.387 1.00 91.69 208 ILE A N 1
ATOM 1679 C CA . ILE A 1 208 ? 19.807 7.880 -21.616 1.00 91.69 208 ILE A CA 1
ATOM 1680 C C . ILE A 1 208 ? 20.796 7.929 -22.786 1.00 91.69 208 ILE A C 1
ATOM 1682 O O . ILE A 1 208 ? 20.384 7.735 -23.923 1.00 91.69 208 ILE A O 1
ATOM 1686 N N . ILE A 1 209 ? 22.085 8.124 -22.490 1.00 91.38 209 ILE A N 1
ATOM 1687 C CA . ILE A 1 209 ? 23.170 8.144 -23.472 1.00 91.38 209 ILE A CA 1
ATOM 1688 C C . ILE A 1 209 ? 23.372 6.733 -24.030 1.00 91.38 209 ILE A C 1
ATOM 1690 O O . ILE A 1 209 ? 23.285 6.544 -25.232 1.00 91.38 209 ILE A O 1
ATOM 1694 N N . GLN A 1 210 ? 23.484 5.715 -23.169 1.00 91.62 210 GLN A N 1
ATOM 1695 C CA . GLN A 1 210 ? 23.629 4.318 -23.608 1.00 91.62 210 GLN A CA 1
ATOM 1696 C C . GLN A 1 210 ? 22.450 3.844 -24.467 1.00 91.62 210 GLN A C 1
ATOM 1698 O O . GLN A 1 210 ? 22.629 3.104 -25.435 1.00 91.62 210 GLN A O 1
ATOM 1703 N N . ILE A 1 211 ? 21.231 4.263 -24.116 1.00 91.75 211 ILE A N 1
ATOM 1704 C CA . ILE A 1 211 ? 20.040 3.955 -24.910 1.00 91.75 211 ILE A CA 1
ATOM 1705 C C . ILE A 1 211 ? 20.098 4.690 -26.256 1.00 91.75 211 ILE A C 1
ATOM 1707 O O . ILE A 1 211 ? 19.825 4.070 -27.283 1.00 91.75 211 ILE A O 1
ATOM 1711 N N . ALA A 1 212 ? 20.471 5.970 -26.272 1.00 91.56 212 ALA A N 1
ATOM 1712 C CA . ALA A 1 212 ? 20.597 6.751 -27.499 1.00 91.56 212 ALA A CA 1
ATOM 1713 C C . ALA A 1 212 ? 21.666 6.176 -28.441 1.00 91.56 212 ALA A C 1
ATOM 1715 O O . ALA A 1 212 ? 21.366 5.932 -29.609 1.00 91.56 212 ALA A O 1
ATOM 1716 N N . ASP A 1 213 ? 22.844 5.834 -27.914 1.00 92.06 213 ASP A N 1
ATOM 1717 C CA . ASP A 1 213 ? 23.941 5.199 -28.651 1.00 92.06 213 ASP A CA 1
ATOM 1718 C C . ASP A 1 213 ? 23.487 3.880 -29.284 1.00 92.06 213 ASP A C 1
ATOM 1720 O O . ASP A 1 213 ? 23.717 3.624 -30.465 1.00 92.06 213 ASP A O 1
ATOM 1724 N N . SER A 1 214 ? 22.753 3.054 -28.528 1.00 89.81 214 SER A N 1
ATOM 1725 C CA . SER A 1 214 ? 22.229 1.776 -29.031 1.00 89.81 214 SER A CA 1
ATOM 1726 C C . SER A 1 214 ? 21.188 1.924 -30.149 1.00 89.81 214 SER A C 1
ATOM 1728 O O . SER A 1 214 ? 20.915 0.965 -30.874 1.00 89.81 214 SER A O 1
ATOM 1730 N N . LEU A 1 215 ? 20.589 3.111 -30.278 1.00 89.50 215 LEU A N 1
ATOM 1731 C CA . LEU A 1 215 ? 19.555 3.429 -31.259 1.00 89.50 215 LEU A CA 1
ATOM 1732 C C . LEU A 1 215 ? 20.049 4.336 -32.395 1.00 89.50 215 LEU A C 1
ATOM 1734 O O . LEU A 1 215 ? 19.290 4.523 -33.352 1.00 89.50 215 LEU A O 1
ATOM 1738 N N . GLY A 1 216 ? 21.277 4.861 -32.306 1.00 89.50 216 GLY A N 1
ATOM 1739 C CA . GLY A 1 216 ? 21.823 5.861 -33.228 1.00 89.50 216 GLY A CA 1
ATOM 1740 C C . GLY A 1 216 ? 21.099 7.207 -33.137 1.00 89.50 216 GLY A C 1
ATOM 1741 O O . GLY A 1 216 ? 20.756 7.784 -34.163 1.00 89.50 216 GLY A O 1
ATOM 1742 N N . ILE A 1 217 ? 20.773 7.654 -31.921 1.00 89.38 217 ILE A N 1
ATOM 1743 C CA . ILE A 1 217 ? 20.010 8.882 -31.653 1.00 89.38 217 ILE A CA 1
ATOM 1744 C C . ILE A 1 217 ? 20.948 9.994 -31.173 1.00 89.38 217 ILE A C 1
ATOM 1746 O O . ILE A 1 217 ? 21.717 9.792 -30.240 1.00 89.38 217 ILE A O 1
ATOM 1750 N N . GLU A 1 218 ? 20.817 11.186 -31.754 1.00 86.62 218 GLU A N 1
ATOM 1751 C CA . GLU A 1 218 ? 21.673 12.343 -31.443 1.00 86.62 218 GLU A CA 1
ATOM 1752 C C . GLU A 1 218 ? 21.191 13.182 -30.247 1.00 86.62 218 GLU A C 1
ATOM 1754 O O . GLU A 1 218 ? 22.005 13.814 -29.581 1.00 86.62 218 GLU A O 1
ATOM 1759 N N . ASP A 1 219 ? 19.884 13.178 -29.941 1.00 89.88 219 ASP A N 1
ATOM 1760 C CA . ASP A 1 219 ? 19.300 13.932 -28.817 1.00 89.88 219 ASP A CA 1
ATOM 1761 C C . ASP A 1 219 ? 18.670 12.991 -27.767 1.00 89.88 219 ASP A C 1
ATOM 1763 O O . ASP A 1 219 ? 17.471 12.680 -27.828 1.00 89.88 219 ASP A O 1
ATOM 1767 N N . PRO A 1 220 ? 19.457 12.529 -26.775 1.00 88.19 220 PRO A N 1
ATOM 1768 C CA . PRO A 1 220 ? 18.980 11.643 -25.716 1.00 88.19 220 PRO A CA 1
ATOM 1769 C C . PRO A 1 220 ? 17.861 12.243 -24.849 1.00 88.19 220 PRO A C 1
ATOM 1771 O O . PRO A 1 220 ? 17.007 11.515 -24.337 1.00 88.19 220 PRO A O 1
ATOM 1774 N N . GLU A 1 221 ? 17.820 13.559 -24.649 1.00 88.44 221 GLU A N 1
ATOM 1775 C CA . GLU A 1 221 ? 16.817 14.177 -23.774 1.00 88.44 221 GLU A CA 1
ATOM 1776 C C . GLU A 1 221 ? 15.438 14.184 -24.443 1.00 88.44 221 GLU A C 1
ATOM 1778 O O . GLU A 1 221 ? 14.438 13.744 -23.857 1.00 88.44 221 GLU A O 1
ATOM 1783 N N . GLN A 1 222 ? 15.372 14.633 -25.697 1.00 86.12 222 GLN A N 1
ATOM 1784 C CA . GLN A 1 222 ? 14.109 14.723 -26.430 1.00 86.12 222 GLN A CA 1
ATOM 1785 C C . GLN A 1 222 ? 13.635 13.373 -26.947 1.00 86.12 222 GLN A C 1
ATOM 1787 O O . GLN A 1 222 ? 12.437 13.090 -26.902 1.00 86.12 222 GLN A O 1
ATOM 1792 N N . GLN A 1 223 ? 14.552 12.537 -27.433 1.00 86.25 223 GLN A N 1
ATOM 1793 C CA . GLN A 1 223 ? 14.195 11.326 -28.171 1.00 86.25 223 GLN A CA 1
ATOM 1794 C C . GLN A 1 223 ? 14.277 10.053 -27.325 1.00 86.25 223 GLN A C 1
ATOM 1796 O O . GLN A 1 223 ? 13.759 9.022 -27.746 1.00 86.25 223 GLN A O 1
ATOM 1801 N N . VAL A 1 224 ? 14.854 10.113 -26.118 1.00 88.56 224 VAL A N 1
ATOM 1802 C CA . VAL A 1 224 ? 14.896 8.975 -25.185 1.00 88.56 224 VAL A CA 1
ATOM 1803 C C . VAL A 1 224 ? 14.198 9.305 -23.866 1.00 88.56 224 VAL A C 1
ATOM 1805 O O . VAL A 1 224 ? 13.207 8.650 -23.528 1.00 88.56 224 VAL A O 1
ATOM 1808 N N . ARG A 1 225 ? 14.635 10.338 -23.129 1.00 89.31 225 ARG A N 1
ATOM 1809 C CA . ARG A 1 225 ? 14.086 10.642 -21.792 1.00 89.31 225 ARG A CA 1
ATOM 1810 C C . ARG A 1 225 ? 12.601 10.996 -21.831 1.00 89.31 225 ARG A C 1
ATOM 1812 O O . ARG A 1 225 ? 11.815 10.436 -21.063 1.00 89.31 225 ARG A O 1
ATOM 1819 N N . ARG A 1 226 ? 12.192 11.925 -22.702 1.00 88.12 226 ARG A N 1
ATOM 1820 C CA . ARG A 1 226 ? 10.779 12.335 -22.808 1.00 88.12 226 ARG A CA 1
ATOM 1821 C C . ARG A 1 226 ? 9.861 11.162 -23.191 1.00 88.12 226 ARG A C 1
ATOM 1823 O O . ARG A 1 226 ? 8.873 10.960 -22.478 1.00 88.12 226 ARG A O 1
ATOM 1830 N N . PRO A 1 227 ? 10.171 10.348 -24.221 1.00 88.75 227 PRO A N 1
ATOM 1831 C CA . PRO A 1 227 ? 9.417 9.135 -24.518 1.00 88.75 227 PRO A CA 1
ATOM 1832 C C . PRO A 1 227 ? 9.375 8.138 -23.362 1.00 88.75 227 PRO A C 1
ATOM 1834 O O . PRO A 1 227 ? 8.300 7.621 -23.083 1.00 88.75 227 PRO A O 1
ATOM 1837 N N . LEU A 1 228 ? 10.481 7.900 -22.646 1.00 91.12 228 LEU A N 1
ATOM 1838 C CA . LEU A 1 228 ? 10.502 7.013 -21.471 1.00 91.12 228 LEU A CA 1
ATOM 1839 C C . LEU A 1 228 ? 9.558 7.487 -20.374 1.00 91.12 228 LEU A C 1
ATOM 1841 O O . LEU A 1 228 ? 8.726 6.719 -19.897 1.00 91.12 228 LEU A O 1
ATOM 1845 N N . ASN A 1 229 ? 9.635 8.767 -20.022 1.00 89.25 229 ASN A N 1
ATOM 1846 C CA . ASN A 1 229 ? 8.768 9.355 -19.008 1.00 89.25 229 ASN A CA 1
ATOM 1847 C C . ASN A 1 229 ? 7.290 9.296 -19.415 1.00 89.25 229 ASN A C 1
ATOM 1849 O O . ASN A 1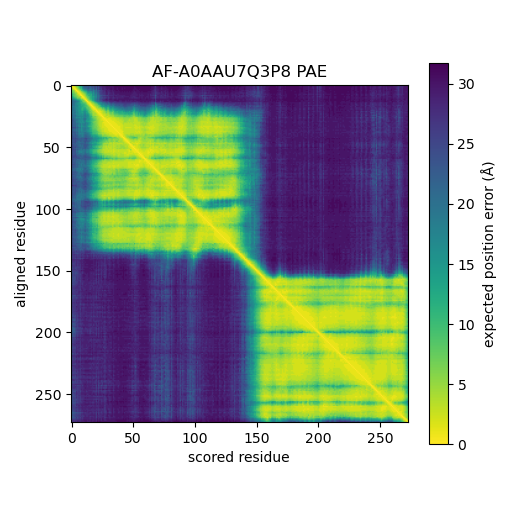 229 ? 6.429 9.010 -18.580 1.00 89.25 229 ASN A O 1
ATOM 1853 N N . ARG A 1 230 ? 6.998 9.529 -20.701 1.00 89.31 230 ARG A N 1
ATOM 1854 C CA . ARG A 1 230 ? 5.645 9.410 -21.254 1.00 89.31 230 ARG A CA 1
ATOM 1855 C C . ARG A 1 230 ? 5.156 7.963 -21.222 1.00 89.31 230 ARG A C 1
ATOM 1857 O O . ARG A 1 230 ? 4.050 7.732 -20.755 1.00 89.31 230 ARG A O 1
ATOM 1864 N N . MET A 1 231 ? 5.985 7.005 -21.642 1.00 90.00 231 MET A N 1
ATOM 1865 C CA . MET A 1 231 ? 5.673 5.575 -21.579 1.00 90.00 231 MET A CA 1
ATOM 1866 C C . MET A 1 231 ? 5.370 5.147 -20.149 1.00 90.00 231 MET A C 1
ATOM 1868 O O . MET A 1 231 ? 4.303 4.606 -19.909 1.00 90.00 231 MET A O 1
ATOM 1872 N N . GLN A 1 232 ? 6.244 5.444 -19.186 1.00 91.12 232 GLN A N 1
ATOM 1873 C CA . GLN A 1 232 ? 6.012 5.111 -17.779 1.00 91.12 232 GLN A CA 1
ATOM 1874 C C . GLN A 1 232 ? 4.644 5.597 -17.275 1.00 91.12 232 GLN A C 1
ATOM 1876 O O . GLN A 1 232 ? 3.915 4.842 -16.635 1.00 91.12 232 GLN A O 1
ATOM 1881 N N . LYS A 1 233 ? 4.286 6.852 -17.586 1.00 89.75 233 LYS A N 1
ATOM 1882 C CA . LYS A 1 233 ? 2.996 7.435 -17.202 1.00 89.75 233 LYS A CA 1
ATOM 1883 C C . LYS A 1 233 ? 1.828 6.713 -17.883 1.00 89.75 233 LYS A C 1
ATOM 1885 O O . LYS A 1 233 ? 0.934 6.236 -17.195 1.00 89.75 233 LYS A O 1
ATOM 1890 N N . THR A 1 234 ? 1.865 6.584 -19.209 1.00 88.00 234 THR A N 1
ATOM 1891 C CA . THR A 1 234 ? 0.786 5.958 -19.990 1.00 88.00 234 THR A CA 1
ATOM 1892 C C . THR A 1 234 ? 0.589 4.485 -19.636 1.00 88.00 234 THR A C 1
ATOM 1894 O O . THR A 1 234 ? -0.545 4.032 -19.526 1.00 88.00 234 THR A O 1
ATOM 1897 N N . ILE A 1 235 ? 1.675 3.739 -19.422 1.00 88.38 235 ILE A N 1
ATOM 1898 C CA . ILE A 1 235 ? 1.630 2.331 -19.015 1.00 88.38 235 ILE A CA 1
ATOM 1899 C C . ILE A 1 235 ? 0.959 2.204 -17.643 1.00 88.38 235 ILE A C 1
ATOM 1901 O O . ILE A 1 235 ? 0.048 1.395 -17.490 1.00 88.38 235 ILE A O 1
ATOM 1905 N N . ALA A 1 236 ? 1.371 3.016 -16.664 1.00 87.12 236 ALA A N 1
ATOM 1906 C CA . ALA A 1 236 ? 0.795 2.971 -15.323 1.00 87.12 236 ALA A CA 1
ATOM 1907 C C . ALA A 1 236 ? -0.698 3.328 -15.324 1.00 87.12 236 ALA A C 1
ATOM 1909 O O . ALA A 1 236 ? -1.495 2.593 -14.750 1.00 87.12 236 ALA A O 1
ATOM 1910 N N . GLU A 1 237 ? -1.087 4.399 -16.023 1.00 86.94 237 GLU A N 1
ATOM 1911 C CA . GLU A 1 237 ? -2.489 4.816 -16.152 1.00 86.94 237 GLU A CA 1
ATOM 1912 C C . GLU A 1 237 ? -3.347 3.739 -16.828 1.00 86.94 237 GLU A C 1
ATOM 1914 O O . GLU A 1 237 ? -4.428 3.416 -16.337 1.00 86.94 237 GLU A O 1
ATOM 1919 N N . LYS A 1 238 ? -2.860 3.147 -17.927 1.00 85.69 238 LYS A N 1
ATOM 1920 C CA . LYS A 1 238 ? -3.598 2.132 -18.691 1.00 85.69 238 LYS A CA 1
ATOM 1921 C C . LYS A 1 238 ? -3.745 0.817 -17.927 1.00 85.69 238 LYS A C 1
ATOM 1923 O O . LYS A 1 238 ? -4.807 0.199 -17.964 1.00 85.69 238 LYS A O 1
ATOM 1928 N N . LEU A 1 239 ? -2.704 0.388 -17.217 1.00 84.44 239 LEU A N 1
ATOM 1929 C CA . LEU A 1 239 ? -2.771 -0.822 -16.399 1.00 84.44 239 LEU A CA 1
ATOM 1930 C C . LEU A 1 239 ? -3.622 -0.613 -15.144 1.00 84.44 239 LEU A C 1
ATOM 1932 O O . LEU A 1 239 ? -4.385 -1.508 -14.792 1.00 84.44 239 LEU A O 1
ATOM 1936 N N . ALA A 1 240 ? -3.545 0.554 -14.497 1.00 83.06 240 ALA A N 1
ATOM 1937 C CA . ALA A 1 240 ? -4.371 0.861 -13.331 1.00 83.06 240 ALA A CA 1
ATOM 1938 C C . ALA A 1 240 ? -5.866 0.894 -13.679 1.00 83.06 240 ALA A C 1
ATOM 1940 O O . ALA A 1 240 ? -6.672 0.303 -12.962 1.00 83.06 240 ALA A O 1
ATOM 1941 N N . SER A 1 241 ? -6.235 1.527 -14.800 1.00 81.50 241 SER A N 1
ATOM 1942 C CA . SER A 1 241 ? -7.635 1.609 -15.237 1.00 81.50 241 SER A CA 1
ATOM 1943 C C . SER A 1 241 ? -8.206 0.267 -15.693 1.00 81.50 241 SER A C 1
ATOM 1945 O O . SER A 1 241 ? -9.380 0.003 -15.457 1.00 81.50 241 SER A O 1
ATOM 1947 N N . THR A 1 242 ? -7.390 -0.590 -16.314 1.00 80.31 242 THR A N 1
ATOM 1948 C CA . THR A 1 242 ? -7.863 -1.865 -16.879 1.00 80.31 242 THR A CA 1
ATOM 1949 C C . THR A 1 242 ? -7.854 -3.003 -15.859 1.00 80.31 242 THR A C 1
ATOM 1951 O O . THR A 1 242 ? -8.758 -3.831 -15.858 1.00 80.31 242 THR A O 1
ATOM 1954 N N . LEU A 1 243 ? -6.843 -3.067 -14.984 1.00 76.12 243 LEU A N 1
ATOM 1955 C CA . LEU A 1 243 ? -6.677 -4.171 -14.030 1.00 76.12 243 LEU A CA 1
ATOM 1956 C C . LEU A 1 243 ? -7.259 -3.864 -12.642 1.00 76.12 243 LEU A C 1
ATOM 1958 O O . LEU A 1 243 ? -7.291 -4.754 -11.798 1.00 76.12 243 LEU A O 1
ATOM 1962 N N . GLY A 1 244 ? -7.650 -2.613 -12.364 1.00 68.25 244 GLY A N 1
ATOM 1963 C CA . GLY A 1 244 ? -8.091 -2.187 -11.028 1.00 68.25 244 GLY A CA 1
ATOM 1964 C C . GLY A 1 244 ? -6.996 -2.292 -9.955 1.00 68.25 244 GLY A C 1
ATOM 1965 O O . GLY A 1 244 ? -7.277 -2.232 -8.761 1.00 68.25 244 GLY A O 1
ATOM 1966 N N . LEU A 1 245 ? -5.737 -2.469 -10.370 1.00 72.25 245 LEU A N 1
ATOM 1967 C CA . LEU A 1 245 ? -4.582 -2.599 -9.489 1.00 72.25 245 LEU A CA 1
ATOM 1968 C C . LEU A 1 245 ? -3.934 -1.232 -9.260 1.00 72.25 245 LEU A C 1
ATOM 1970 O O . LEU A 1 245 ? -3.875 -0.390 -10.153 1.00 72.25 245 LEU A O 1
ATOM 1974 N N . ASN A 1 246 ? -3.354 -1.033 -8.077 1.00 74.69 246 ASN A N 1
ATOM 1975 C CA . ASN A 1 246 ? -2.549 0.153 -7.781 1.00 74.69 246 ASN A CA 1
ATOM 1976 C C . ASN A 1 246 ? -1.192 0.079 -8.510 1.00 74.69 246 ASN A C 1
ATOM 1978 O O . ASN A 1 246 ? -0.185 -0.267 -7.895 1.00 74.69 246 ASN A O 1
ATOM 1982 N N . ILE A 1 247 ? -1.163 0.322 -9.821 1.00 81.06 247 ILE A N 1
ATOM 1983 C CA . ILE A 1 247 ? 0.055 0.277 -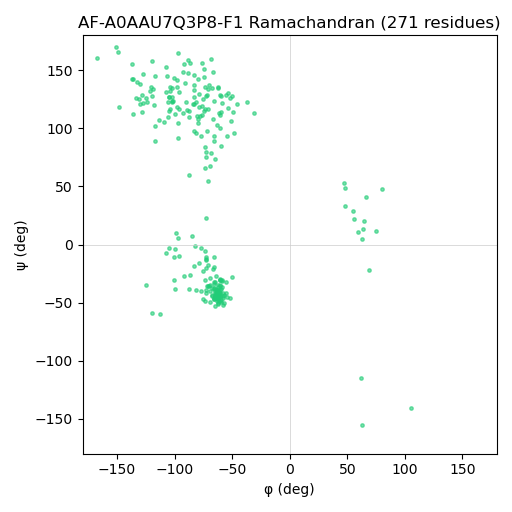10.642 1.00 81.06 247 ILE A CA 1
ATOM 1984 C C . ILE A 1 247 ? 0.822 1.591 -10.501 1.00 81.06 247 ILE A C 1
ATOM 1986 O O . ILE A 1 247 ? 0.305 2.670 -10.791 1.00 81.06 247 ILE A O 1
ATOM 1990 N N . LYS A 1 248 ? 2.080 1.503 -10.070 1.00 82.94 248 LYS A N 1
ATOM 1991 C CA . LYS A 1 248 ? 2.985 2.649 -9.968 1.00 82.94 248 LYS A CA 1
ATOM 1992 C C . LYS A 1 248 ? 3.730 2.876 -11.276 1.00 82.94 248 LYS A C 1
ATOM 1994 O O . LYS A 1 248 ? 3.947 1.973 -12.079 1.00 82.94 248 LYS A O 1
ATOM 1999 N N . ARG A 1 249 ? 4.214 4.106 -11.438 1.00 81.94 249 ARG A N 1
ATOM 2000 C CA . ARG A 1 249 ? 4.989 4.553 -12.601 1.00 81.94 249 ARG A CA 1
ATOM 2001 C C . ARG A 1 249 ? 6.242 3.702 -12.881 1.00 81.94 249 ARG A C 1
ATOM 2003 O O . ARG A 1 249 ? 6.597 3.523 -14.042 1.00 81.94 249 ARG A O 1
ATOM 2010 N N . ASP A 1 250 ? 6.860 3.156 -11.834 1.00 85.81 250 ASP A N 1
ATOM 2011 C CA . ASP A 1 250 ? 8.074 2.335 -11.912 1.00 85.81 250 ASP A CA 1
ATOM 2012 C C . ASP A 1 250 ? 7.808 0.815 -11.907 1.00 85.81 250 ASP A C 1
ATOM 2014 O O . ASP A 1 250 ? 8.753 0.023 -11.877 1.00 85.81 250 ASP A O 1
ATOM 2018 N N . ASP A 1 251 ? 6.542 0.377 -11.942 1.00 84.50 251 ASP A N 1
ATOM 2019 C CA . ASP A 1 251 ? 6.190 -1.052 -11.872 1.00 84.50 251 ASP A CA 1
ATOM 2020 C C . ASP A 1 251 ? 6.525 -1.810 -13.169 1.00 84.50 251 ASP A C 1
ATOM 2022 O O . ASP A 1 251 ? 6.667 -3.024 -13.131 1.00 84.50 251 ASP A O 1
ATOM 2026 N N . VAL A 1 252 ? 6.688 -1.139 -14.315 1.00 86.81 252 VAL A N 1
ATOM 2027 C CA . VAL A 1 252 ? 7.101 -1.785 -15.582 1.00 86.81 252 VAL A CA 1
ATOM 2028 C C . VAL A 1 252 ? 8.492 -1.313 -15.996 1.00 86.81 252 VAL A C 1
ATOM 2030 O O . VAL A 1 252 ? 9.427 -2.104 -16.094 1.00 86.81 252 VAL A O 1
ATOM 2033 N N . ILE A 1 253 ? 8.652 -0.007 -16.205 1.00 90.50 253 ILE A N 1
ATOM 2034 C CA . ILE A 1 253 ? 9.948 0.612 -16.492 1.00 90.50 253 ILE A CA 1
ATOM 2035 C C . ILE A 1 253 ? 10.371 1.352 -15.230 1.00 90.50 253 ILE A C 1
ATOM 2037 O O . ILE A 1 253 ? 9.775 2.372 -14.898 1.00 90.50 253 ILE A O 1
ATOM 2041 N N . GLN A 1 254 ? 11.396 0.858 -14.546 1.00 89.38 254 GLN A N 1
ATOM 2042 C CA . GLN A 1 254 ? 11.940 1.492 -13.355 1.00 89.38 254 GLN A CA 1
ATOM 2043 C C . GLN A 1 254 ? 12.925 2.594 -13.747 1.00 89.38 254 GLN A C 1
ATOM 2045 O O . GLN A 1 254 ? 13.887 2.336 -14.478 1.00 89.38 254 GLN A O 1
ATOM 2050 N N . ALA A 1 255 ? 12.717 3.799 -13.220 1.00 88.38 255 ALA A N 1
ATOM 2051 C CA . ALA A 1 255 ? 13.706 4.869 -13.261 1.00 88.38 255 ALA A CA 1
ATOM 2052 C C . ALA A 1 255 ? 14.480 4.938 -11.938 1.00 88.38 255 ALA A C 1
ATOM 2054 O O . ALA A 1 255 ? 13.919 4.777 -10.856 1.00 88.38 255 ALA A O 1
ATOM 2055 N N . CYS A 1 256 ? 15.779 5.205 -12.020 1.00 84.06 256 CYS A N 1
ATOM 2056 C CA . CYS A 1 256 ? 16.600 5.552 -10.868 1.00 84.06 256 CYS A CA 1
ATOM 2057 C C . CYS A 1 256 ? 17.353 6.845 -11.175 1.00 84.06 256 CYS A C 1
ATOM 2059 O O . CYS A 1 256 ? 18.005 6.964 -12.220 1.00 84.06 256 CYS A O 1
ATOM 2061 N N . ASN A 1 257 ? 17.253 7.815 -10.261 1.00 72.81 257 ASN A N 1
ATOM 2062 C CA . ASN A 1 257 ? 17.939 9.095 -10.390 1.00 72.81 257 ASN A CA 1
ATOM 2063 C C . ASN A 1 257 ? 19.434 8.839 -10.615 1.00 72.81 257 ASN A C 1
ATOM 2065 O O . ASN A 1 257 ? 20.045 8.044 -9.903 1.00 72.81 257 ASN A O 1
ATOM 2069 N N . TRP A 1 258 ? 19.999 9.485 -11.637 1.00 72.56 258 TRP A N 1
ATOM 2070 C CA . TRP A 1 258 ? 21.409 9.379 -12.048 1.00 72.56 258 TRP A CA 1
ATOM 2071 C C . TRP A 1 258 ? 21.851 8.040 -12.658 1.00 72.56 258 TRP A C 1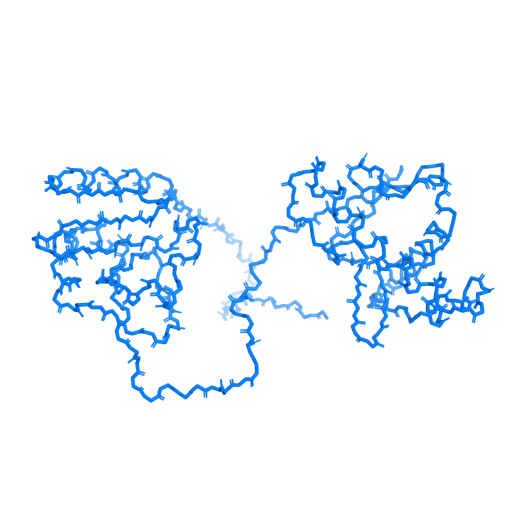
ATOM 2073 O O . TRP A 1 258 ? 22.809 8.029 -13.423 1.00 72.56 258 TRP A O 1
ATOM 2083 N N . SER A 1 259 ? 21.141 6.936 -12.404 1.00 77.31 259 SER A N 1
ATOM 2084 C CA . SER A 1 259 ? 21.495 5.611 -12.945 1.00 77.31 259 SER A CA 1
ATOM 2085 C C . SER A 1 259 ? 20.808 5.301 -14.279 1.00 77.31 259 SER A C 1
ATOM 2087 O O . SER A 1 259 ? 21.348 4.553 -15.090 1.00 77.31 259 SER A O 1
ATOM 2089 N N . GLY A 1 260 ? 19.637 5.891 -14.539 1.00 89.06 260 GLY A N 1
ATOM 2090 C CA . GLY A 1 260 ? 18.901 5.720 -15.793 1.00 89.06 260 GLY A CA 1
ATOM 2091 C C . GLY A 1 260 ? 17.680 4.813 -15.655 1.00 89.06 260 GLY A C 1
ATOM 2092 O O . GLY A 1 260 ? 16.942 4.908 -14.674 1.00 89.06 260 GLY A O 1
ATOM 2093 N N . TYR A 1 261 ? 17.437 3.966 -16.656 1.00 91.75 261 TYR A N 1
ATOM 2094 C CA . TYR A 1 261 ? 16.194 3.212 -16.827 1.00 91.75 261 TYR A CA 1
ATOM 2095 C C . TYR A 1 261 ? 16.451 1.714 -17.005 1.00 91.75 261 TYR A C 1
ATOM 2097 O O . TYR A 1 261 ? 17.436 1.315 -17.623 1.00 91.75 261 TYR A O 1
ATOM 2105 N N . ARG A 1 262 ? 15.542 0.876 -16.502 1.00 90.31 262 ARG A N 1
ATOM 2106 C CA . ARG A 1 262 ? 15.518 -0.574 -16.761 1.00 90.31 262 ARG A CA 1
ATOM 2107 C C . ARG A 1 262 ? 14.093 -1.116 -16.735 1.00 90.31 262 ARG A C 1
ATOM 2109 O O . ARG A 1 262 ? 13.191 -0.460 -16.221 1.00 90.31 262 ARG A O 1
ATOM 2116 N N . LEU A 1 263 ? 13.892 -2.330 -17.240 1.00 90.75 263 LEU A N 1
ATOM 2117 C CA . LEU A 1 263 ? 12.687 -3.096 -16.914 1.00 90.75 263 LEU A CA 1
ATOM 2118 C C . LEU A 1 263 ? 12.754 -3.550 -15.454 1.00 90.75 263 LEU A C 1
ATOM 2120 O O . LEU A 1 263 ? 13.819 -3.957 -14.991 1.00 90.75 263 LEU A O 1
ATOM 2124 N N . ASN A 1 264 ? 11.647 -3.442 -14.721 1.00 88.94 264 ASN A N 1
ATOM 2125 C CA . ASN A 1 264 ? 11.619 -3.746 -13.295 1.00 88.94 264 ASN A CA 1
ATOM 2126 C C . ASN A 1 264 ? 11.617 -5.271 -13.047 1.00 88.94 264 ASN A C 1
ATOM 2128 O O . ASN A 1 264 ? 10.602 -5.923 -13.299 1.00 88.94 264 ASN A O 1
ATOM 2132 N N . PRO A 1 265 ? 12.701 -5.855 -12.499 1.00 84.44 265 PRO A N 1
ATOM 2133 C CA . PRO A 1 265 ? 12.790 -7.300 -12.270 1.00 84.44 265 PRO A CA 1
ATOM 2134 C C . PRO A 1 265 ? 11.923 -7.799 -11.110 1.00 84.44 265 PRO A C 1
ATOM 2136 O O . PRO A 1 265 ? 11.744 -9.001 -10.950 1.00 84.44 265 PRO A O 1
ATOM 2139 N N . SER A 1 266 ? 11.412 -6.898 -10.269 1.00 81.88 266 SER A N 1
ATOM 2140 C CA . SER A 1 266 ? 10.632 -7.274 -9.081 1.00 81.88 266 SER A CA 1
ATOM 2141 C C . SER A 1 266 ? 9.164 -7.543 -9.406 1.00 81.88 266 SER A C 1
ATOM 2143 O O . SER A 1 266 ? 8.457 -8.158 -8.610 1.00 81.88 266 SER A O 1
ATOM 2145 N N . THR A 1 267 ? 8.710 -7.047 -10.553 1.00 84.19 267 THR A N 1
ATOM 2146 C CA . THR A 1 267 ? 7.311 -7.035 -10.986 1.00 84.19 267 THR A CA 1
ATOM 2147 C C . THR A 1 267 ? 7.139 -7.706 -12.343 1.00 84.19 267 THR A C 1
ATOM 2149 O O . THR A 1 267 ? 6.130 -8.369 -12.557 1.00 84.19 267 THR A O 1
ATOM 2152 N N . ILE A 1 268 ? 8.106 -7.588 -13.259 1.00 85.56 268 ILE A N 1
ATOM 2153 C CA . ILE A 1 268 ? 8.014 -8.211 -14.582 1.00 85.56 268 ILE A CA 1
ATOM 2154 C C . ILE A 1 268 ? 8.351 -9.695 -14.499 1.00 85.56 268 ILE A C 1
ATOM 2156 O O . ILE A 1 268 ? 9.413 -10.087 -14.021 1.00 85.56 268 ILE A O 1
ATOM 2160 N N . ASN A 1 269 ? 7.463 -10.509 -15.061 1.00 82.44 269 ASN A N 1
ATOM 2161 C CA . ASN A 1 269 ? 7.733 -11.898 -15.392 1.00 82.44 269 ASN A CA 1
ATOM 2162 C C . ASN A 1 269 ? 7.532 -12.100 -16.897 1.00 82.44 269 ASN A C 1
ATOM 2164 O O . ASN A 1 269 ? 6.563 -11.607 -17.480 1.00 82.44 269 ASN A O 1
ATOM 2168 N N . LEU A 1 270 ? 8.458 -12.805 -17.537 1.00 76.50 270 LEU A N 1
ATOM 2169 C CA . LEU A 1 270 ? 8.342 -13.140 -18.949 1.00 76.50 270 LEU A CA 1
ATOM 2170 C C . LEU A 1 270 ? 7.385 -14.323 -19.069 1.00 76.50 270 LEU A C 1
ATOM 2172 O O . LEU A 1 270 ? 7.637 -15.394 -18.522 1.00 76.50 270 LEU A O 1
ATOM 2176 N N . SER A 1 271 ? 6.270 -14.126 -19.767 1.00 58.94 271 SER A N 1
ATOM 2177 C CA . SER A 1 271 ? 5.443 -15.267 -20.150 1.00 58.94 271 SER A CA 1
ATOM 2178 C C . SER A 1 271 ? 6.157 -16.040 -21.259 1.00 58.94 271 SER A C 1
ATOM 2180 O O . SER A 1 271 ? 6.581 -15.442 -22.250 1.00 58.94 271 SER A O 1
ATOM 2182 N N . ALA A 1 272 ? 6.326 -17.353 -21.079 1.00 47.16 272 ALA A N 1
ATOM 2183 C CA . ALA A 1 272 ? 6.705 -18.220 -22.187 1.00 47.16 272 ALA A CA 1
ATOM 2184 C C . ALA A 1 272 ? 5.606 -18.105 -23.251 1.00 47.16 272 ALA A C 1
ATOM 2186 O O . ALA A 1 272 ? 4.418 -18.173 -22.923 1.00 47.16 272 ALA A O 1
ATOM 2187 N N . SER A 1 273 ? 6.020 -17.816 -24.482 1.00 38.53 273 SER A N 1
ATOM 2188 C CA . SER A 1 273 ? 5.129 -17.803 -25.645 1.00 38.53 273 SER A CA 1
ATOM 2189 C C . SER A 1 273 ? 4.756 -19.226 -26.021 1.00 38.53 273 SER A C 1
ATOM 2191 O O . SER A 1 273 ? 5.662 -20.085 -25.935 1.00 38.53 273 SER A O 1
#

Radius of gyration: 26.35 Å; Cα contacts (8 Å, |Δi|>4): 345; chains: 1; bounding box: 50×56×66 Å

Sequence (273 aa):
MYDLCNRDILPDTYEKQRYHSLEINVNHLKVIEWFEEQLANLNITSNKVATGVYYVIVGTSLVSLIISDCCSDKSYLTLDKLKTNPTALISFNEKNFKSLLNLYIVPMADLICECRTLDQILSEAVEKGVPELLPNVSFQAFPYVPLQKTVHQEKKILRLKIIDNTIYVNDVEIIGKQATSSIRIFRVLLKQFLRDLEAAKEYKFLSIIQIADSLGIEDPEQQVRRPLNRMQKTIAEKLASTLGLNIKRDDVIQACNWSGYRLNPSTINLSAS

Solvent-accessible surface area (backbone atoms only — not comparable to full-atom values): 16354 Å² total; per-residue (Å²): 139,80,85,78,73,86,65,87,81,76,88,89,68,103,59,91,78,82,78,84,87,83,83,86,81,81,62,62,67,62,53,49,54,52,50,53,51,54,50,59,71,66,76,51,65,66,46,78,79,49,58,40,31,35,43,33,52,57,90,93,43,62,33,36,41,32,32,64,84,54,41,74,60,66,72,66,73,33,72,72,53,41,50,70,32,19,36,35,36,31,24,85,60,93,68,83,74,88,55,69,44,56,67,49,72,44,56,43,58,38,52,77,68,63,75,40,55,70,68,56,53,54,50,51,22,57,74,65,33,48,40,45,70,51,83,90,68,83,78,78,91,76,79,89,75,75,92,60,74,74,67,80,63,75,75,57,75,37,36,40,46,76,56,89,76,22,36,24,45,70,86,39,79,61,42,56,63,85,45,54,70,60,48,55,56,51,48,54,37,48,53,51,47,52,50,21,60,77,65,75,47,81,78,67,58,41,37,48,59,60,53,17,62,77,69,76,49,90,52,30,62,72,72,37,46,49,52,50,57,49,46,25,48,53,37,18,53,53,48,23,73,72,68,75,43,96,53,48,51,46,52,55,46,26,73,43,90,96,48,28,38,26,59,24,77,83,20,49,40,81,53,86,128

Secondary structure (DSSP, 8-state):
----------SS--S---PPP------HHHHHHHHHHHHHHTT--EEEEETTEEEEEETTEEEEEEETTT-S-GGGGSHHHHTTS-EEEEESS------SB--EEEEHHHHHTTSS-HHHHHHHHHHH-SPPBPTT-PPP-S---------------EEEEEETTEEEETTEEEE-TT-HHHHHHHHHHHHHHHHHHHTT-----B-HHHHHHHHT-S-HIIIIIHHHHHHHHHHHHHHHHHH-S---TTTTEEEETTTEEEE-TTTEEEPP-

Mean predicted aligned error: 18.53 Å

Foldseek 3Di:
DDPPPPDPDDDDDPDPDDDDDDDDDDPVVVLQVVVVVLVVVVVWDWDDPAFQWIWTCDPNFTEIGGAPVGGPDCVCVDPVNLQPGLYEYEYCDPDPPPDQWPHHYDYSCCPVVVVDGPVRSVVVSVVVIRTDGDPPDDDDPDDDDDPPPPPVPPQQAFAWDADPLFIDTPNFGLRDPVNVLLSLLVVVQVVQQVVCVVVVHDRAADALVNSCVVVVHDDSVVSPVVSLQVSLVSNQVRCCVPVVDNRHSCLAWHQDVPRHIHGDPSHYDYDDD